Protein AF-T1A6F8-F1 (afdb_monomer_lite)

Radius of gyration: 15.32 Å; chains: 1; bounding box: 41×38×40 Å

Structure (mmCIF, N/CA/C/O backbone):
data_AF-T1A6F8-F1
#
_entry.id   AF-T1A6F8-F1
#
loop_
_atom_site.group_PDB
_atom_site.id
_atom_site.type_symbol
_atom_site.label_atom_id
_atom_site.label_alt_id
_atom_site.label_comp_id
_atom_site.label_asym_id
_atom_site.label_entity_id
_atom_site.label_seq_id
_atom_site.pdbx_PDB_ins_code
_atom_site.Cartn_x
_atom_site.Cartn_y
_atom_site.Cartn_z
_atom_site.occupancy
_atom_site.B_iso_or_equiv
_atom_site.auth_seq_id
_atom_site.auth_comp_id
_atom_site.auth_asym_id
_atom_site.auth_atom_id
_atom_site.pdbx_PDB_model_num
ATOM 1 N N . PRO A 1 1 ? -18.509 -1.056 -5.797 1.00 59.47 1 PRO A N 1
ATOM 2 C CA . PRO A 1 1 ? -18.557 -2.469 -5.362 1.00 59.47 1 PRO A CA 1
ATOM 3 C C . PRO A 1 1 ? -18.693 -3.413 -6.557 1.00 59.47 1 PRO A C 1
ATOM 5 O O . PRO A 1 1 ? -19.618 -3.263 -7.359 1.00 59.47 1 PRO A O 1
ATOM 8 N N . ALA A 1 2 ? -17.748 -4.341 -6.670 1.00 73.19 2 ALA A N 1
ATOM 9 C CA . ALA A 1 2 ? -17.783 -5.427 -7.635 1.00 73.19 2 ALA A CA 1
ATOM 10 C C . ALA A 1 2 ? -18.839 -6.477 -7.233 1.00 73.19 2 ALA A C 1
ATOM 12 O O . ALA A 1 2 ? -19.244 -6.576 -6.071 1.00 73.19 2 ALA A O 1
ATOM 13 N N . VAL A 1 3 ? -19.365 -7.203 -8.221 1.00 77.00 3 VAL A N 1
ATOM 14 C CA . VAL A 1 3 ? -20.388 -8.237 -8.003 1.00 77.00 3 VAL A CA 1
ATOM 15 C C . VAL A 1 3 ? -19.717 -9.475 -7.419 1.00 77.00 3 VAL A C 1
ATOM 17 O O . VAL A 1 3 ? -18.695 -9.907 -7.935 1.00 77.00 3 VAL A O 1
ATOM 20 N N . ASP A 1 4 ? -20.318 -10.047 -6.373 1.00 82.12 4 ASP A N 1
ATOM 21 C CA . ASP A 1 4 ? -19.837 -11.254 -5.685 1.00 82.12 4 ASP A CA 1
ATOM 22 C C . ASP A 1 4 ? -18.448 -11.122 -5.022 1.00 82.12 4 ASP A C 1
ATOM 24 O O . ASP A 1 4 ? -17.825 -12.127 -4.682 1.00 82.12 4 ASP A O 1
ATOM 28 N N . THR A 1 5 ? -17.998 -9.890 -4.759 1.00 88.69 5 THR A N 1
ATOM 29 C CA . THR A 1 5 ? -16.755 -9.609 -4.028 1.00 88.69 5 THR A CA 1
ATOM 30 C C . THR A 1 5 ? -17.023 -9.423 -2.526 1.00 88.69 5 THR A C 1
ATOM 32 O O . THR A 1 5 ? -17.866 -8.598 -2.152 1.00 88.69 5 THR A O 1
ATOM 35 N N . PRO A 1 6 ? -16.337 -10.167 -1.637 1.00 94.06 6 PRO A N 1
ATOM 36 C CA . PRO A 1 6 ? -16.405 -9.945 -0.196 1.00 94.06 6 PRO A CA 1
ATOM 37 C C . PRO A 1 6 ? -15.627 -8.691 0.220 1.00 94.06 6 PRO A C 1
ATOM 39 O O . PRO A 1 6 ? -14.508 -8.458 -0.231 1.00 94.06 6 PRO A O 1
ATOM 42 N N . TYR A 1 7 ? -16.205 -7.925 1.148 1.00 96.38 7 TYR A N 1
ATOM 43 C CA . TYR A 1 7 ? -15.573 -6.748 1.740 1.00 96.38 7 TYR A CA 1
ATOM 44 C C . TYR A 1 7 ? -15.559 -6.842 3.263 1.00 96.38 7 TYR A C 1
ATOM 46 O O . TYR A 1 7 ? -16.506 -7.348 3.871 1.00 96.38 7 TYR A O 1
ATOM 54 N N . ILE A 1 8 ? -14.505 -6.312 3.876 1.00 96.62 8 ILE A N 1
ATOM 55 C CA . ILE A 1 8 ? -14.332 -6.255 5.329 1.00 96.62 8 ILE A CA 1
ATOM 56 C C . ILE A 1 8 ? -14.019 -4.833 5.801 1.00 96.62 8 ILE A C 1
ATOM 58 O O . ILE A 1 8 ? -13.823 -3.906 5.012 1.00 96.62 8 ILE A O 1
ATOM 62 N N . THR A 1 9 ? -13.978 -4.683 7.121 1.00 98.00 9 THR A N 1
ATOM 63 C CA . THR A 1 9 ? -13.459 -3.500 7.801 1.00 98.00 9 THR A CA 1
ATOM 64 C C . THR A 1 9 ? -12.091 -3.829 8.383 1.00 98.00 9 THR A C 1
ATOM 66 O O . THR A 1 9 ? -11.940 -4.850 9.055 1.00 98.00 9 THR A O 1
ATOM 69 N N . VAL A 1 10 ? -11.116 -2.955 8.147 1.00 98.25 10 VAL A N 1
ATOM 70 C CA . VAL A 1 10 ? -9.748 -3.073 8.664 1.00 98.25 10 VAL A CA 1
ATOM 71 C C . VAL A 1 10 ? -9.402 -1.808 9.434 1.00 98.25 10 VAL A C 1
ATOM 73 O O . VAL A 1 10 ? -9.680 -0.700 8.977 1.00 98.25 10 VAL A O 1
ATOM 76 N N . THR A 1 11 ? -8.782 -1.959 10.599 1.00 98.50 11 THR A N 1
ATOM 77 C CA . THR A 1 11 ? -8.172 -0.835 11.312 1.00 98.50 11 THR A CA 1
ATOM 78 C C . THR A 1 11 ? -6.672 -0.851 11.056 1.00 98.50 11 THR A C 1
ATOM 80 O O . THR A 1 11 ? -6.006 -1.851 11.304 1.00 98.50 11 THR A O 1
ATOM 83 N N . VAL A 1 12 ? -6.147 0.267 10.567 1.00 98.56 12 VAL A N 1
ATOM 84 C CA . VAL A 1 12 ? -4.721 0.490 10.324 1.00 98.56 12 VAL A CA 1
ATOM 85 C C . VAL A 1 12 ? -4.206 1.436 11.398 1.00 98.56 12 VAL A C 1
ATOM 87 O O . VAL A 1 12 ? -4.865 2.430 11.707 1.00 98.56 12 VAL A O 1
ATOM 90 N N . CYS A 1 13 ? -3.042 1.148 11.968 1.00 98.62 13 CYS A N 1
ATOM 91 C CA . CYS A 1 13 ? -2.403 1.996 12.968 1.00 98.62 13 CYS A CA 1
ATOM 92 C C . CYS A 1 13 ? -0.934 2.255 12.630 1.00 98.62 13 CYS A C 1
ATOM 94 O O . CYS A 1 13 ? -0.252 1.415 12.040 1.00 98.62 13 CYS A O 1
ATOM 96 N N . VAL A 1 14 ? -0.421 3.400 13.090 1.00 98.56 14 VAL A N 1
ATOM 97 C CA . VAL A 1 14 ? 1.031 3.618 13.175 1.00 98.56 14 VAL A CA 1
ATOM 98 C C . VAL A 1 14 ? 1.635 2.513 14.057 1.00 98.56 14 VAL A C 1
ATOM 100 O O . VAL A 1 14 ? 1.078 2.263 15.131 1.00 98.56 14 VAL A O 1
ATOM 103 N N . PRO A 1 15 ? 2.765 1.886 13.673 1.00 97.88 15 PRO A N 1
ATOM 104 C CA . PRO A 1 15 ? 3.326 0.743 14.394 1.00 97.88 15 PRO A CA 1
ATOM 105 C C . PRO A 1 15 ? 3.488 0.978 15.900 1.00 97.88 15 PRO A C 1
ATOM 107 O O . PRO A 1 15 ? 4.094 1.963 16.335 1.00 97.88 15 PRO A O 1
ATOM 110 N N . GLY A 1 16 ? 2.936 0.072 16.709 1.00 97.06 16 GLY A N 1
ATOM 111 C CA . GLY A 1 16 ? 2.946 0.131 18.170 1.00 97.06 16 GLY A CA 1
ATOM 112 C C . GLY A 1 16 ? 2.013 1.180 18.789 1.00 97.06 16 GLY A C 1
ATOM 113 O O . GLY A 1 16 ? 2.021 1.354 20.011 1.00 97.06 16 GLY A O 1
ATOM 114 N N . SER A 1 17 ? 1.221 1.903 17.990 1.00 96.75 17 SER A N 1
ATOM 115 C CA . SER A 1 17 ? 0.261 2.894 18.479 1.00 96.75 17 SER A CA 1
ATOM 116 C C . SER A 1 17 ? -1.133 2.301 18.637 1.00 96.75 17 SER A C 1
ATOM 118 O O . SER A 1 17 ? -1.649 1.640 17.749 1.00 96.75 17 SER A O 1
ATOM 120 N N . THR A 1 18 ? -1.798 2.638 19.741 1.00 93.75 18 THR A N 1
ATOM 121 C CA . THR A 1 18 ? -3.223 2.331 19.956 1.00 93.75 18 THR A CA 1
ATOM 122 C C . THR A 1 18 ? -4.123 3.558 19.799 1.00 93.75 18 THR A C 1
ATOM 124 O O . THR A 1 18 ? -5.309 3.497 20.112 1.00 93.75 18 THR A O 1
ATOM 127 N N . THR A 1 19 ? -3.560 4.710 19.422 1.00 96.06 19 THR A N 1
ATOM 128 C CA . THR A 1 19 ? -4.280 5.996 19.356 1.00 96.06 19 THR A CA 1
ATOM 129 C C . THR A 1 19 ? -4.169 6.677 18.000 1.00 96.06 19 THR A C 1
ATOM 131 O O . THR A 1 19 ? -5.013 7.505 17.680 1.00 96.06 19 THR A O 1
ATOM 134 N N . GLN A 1 20 ? -3.133 6.364 17.220 1.00 97.81 20 GLN A N 1
ATOM 135 C CA . GLN A 1 20 ? -2.982 6.823 15.840 1.00 97.81 20 GLN A CA 1
ATOM 136 C C . GLN A 1 20 ? -3.439 5.701 14.915 1.00 97.81 20 GLN A C 1
ATOM 138 O O . GLN A 1 20 ? -2.615 4.972 14.365 1.00 97.81 20 GLN A O 1
ATOM 143 N N . CYS A 1 21 ? -4.757 5.539 14.837 1.00 98.31 21 CYS A N 1
ATOM 144 C CA . CYS A 1 21 ? -5.413 4.491 14.073 1.00 98.31 21 CYS A CA 1
ATOM 145 C C . CYS A 1 21 ? -6.574 5.071 13.270 1.00 98.31 21 CYS A C 1
ATOM 147 O O . CYS A 1 21 ? -7.311 5.918 13.777 1.00 98.31 21 CYS A O 1
ATOM 149 N N . GLN A 1 22 ? -6.766 4.560 12.060 1.00 98.62 22 GLN A N 1
ATOM 150 C CA . GLN A 1 22 ? -7.928 4.832 11.224 1.00 98.62 22 GLN A CA 1
ATOM 151 C C . GLN A 1 22 ? -8.572 3.510 10.809 1.00 98.62 22 GLN A C 1
ATOM 153 O O . GLN A 1 22 ? -7.892 2.508 10.591 1.00 98.62 22 GLN A O 1
ATOM 158 N N . THR A 1 23 ? -9.897 3.506 10.728 1.00 98.50 23 THR A N 1
ATOM 159 C CA . THR A 1 23 ? -10.680 2.319 10.379 1.00 98.50 23 THR A CA 1
ATOM 160 C C . THR A 1 23 ? -11.309 2.529 9.019 1.00 98.50 23 THR A C 1
ATOM 162 O O . THR A 1 23 ? -12.025 3.505 8.828 1.00 98.50 23 THR A O 1
ATOM 165 N N . PHE A 1 24 ? -11.079 1.601 8.101 1.00 98.62 24 PHE A N 1
ATOM 166 C CA . PHE A 1 24 ? -11.560 1.660 6.728 1.00 98.62 24 PHE A CA 1
ATOM 167 C C . PHE A 1 24 ? -12.526 0.509 6.492 1.00 98.62 24 PHE A C 1
ATOM 169 O O . PHE A 1 24 ? -12.211 -0.648 6.777 1.00 98.62 24 PHE A O 1
ATOM 176 N N . ASP A 1 25 ? -13.724 0.823 6.011 1.00 97.94 25 ASP A N 1
ATOM 177 C CA . ASP A 1 25 ? -14.633 -0.168 5.449 1.00 97.94 25 ASP A CA 1
ATOM 178 C C . ASP A 1 25 ? -14.338 -0.375 3.959 1.00 97.94 25 ASP A C 1
ATOM 180 O O . ASP A 1 25 ? -13.422 0.232 3.403 1.00 97.94 25 ASP A O 1
ATOM 184 N N . ASN A 1 26 ? -15.108 -1.254 3.311 1.00 97.44 26 ASN A N 1
ATOM 185 C CA . ASN A 1 26 ? -14.999 -1.502 1.874 1.00 97.44 26 ASN A CA 1
ATOM 186 C C . ASN A 1 26 ? -13.566 -1.884 1.444 1.00 97.44 26 ASN A C 1
ATOM 188 O O . ASN A 1 26 ? -13.085 -1.434 0.404 1.00 97.44 26 ASN A O 1
ATOM 192 N N . ILE A 1 27 ? -12.893 -2.702 2.263 1.00 98.12 27 ILE A N 1
ATOM 193 C CA . ILE A 1 27 ? -11.627 -3.360 1.927 1.00 98.12 27 ILE A CA 1
ATOM 194 C C . ILE A 1 27 ? -11.954 -4.689 1.258 1.00 98.12 27 ILE A C 1
ATOM 196 O O . ILE A 1 27 ? -12.618 -5.528 1.867 1.00 98.12 27 ILE A O 1
ATOM 200 N N . GLU A 1 28 ? -11.525 -4.869 0.016 1.00 96.81 28 GLU A N 1
ATOM 201 C CA . GLU A 1 28 ? -11.737 -6.099 -0.746 1.00 96.81 28 GLU A CA 1
ATOM 202 C C . GLU A 1 28 ? -10.942 -7.259 -0.143 1.00 96.81 28 GLU A C 1
ATOM 204 O O . GLU A 1 28 ? -9.776 -7.098 0.208 1.00 96.81 28 GLU A O 1
ATOM 209 N N . VAL A 1 29 ? -11.558 -8.434 -0.010 1.00 95.38 29 VAL A N 1
ATOM 210 C CA . VAL A 1 29 ? -10.839 -9.661 0.355 1.00 95.38 29 VAL A CA 1
ATOM 211 C C . VAL A 1 29 ? -10.561 -10.456 -0.908 1.00 95.38 29 VAL A C 1
ATOM 213 O O . VAL A 1 29 ? -11.493 -10.908 -1.572 1.00 95.38 29 VAL A O 1
ATOM 216 N N . ASP A 1 30 ? -9.283 -10.679 -1.194 1.00 93.12 30 ASP A N 1
ATOM 217 C CA . ASP A 1 30 ? -8.852 -11.354 -2.411 1.00 93.12 30 ASP A CA 1
ATOM 218 C C . ASP A 1 30 ? -7.957 -12.556 -2.099 1.00 93.12 30 ASP A C 1
ATOM 220 O O . ASP A 1 30 ? -6.931 -12.463 -1.432 1.00 93.12 30 ASP A O 1
ATOM 224 N N . THR A 1 31 ? -8.358 -13.719 -2.603 1.00 91.19 31 THR A N 1
ATOM 225 C CA . THR A 1 31 ? -7.618 -14.981 -2.433 1.00 91.19 31 THR A CA 1
ATOM 226 C C . THR A 1 31 ? -6.555 -15.201 -3.512 1.00 91.19 31 THR A C 1
ATOM 228 O O . THR A 1 31 ? -5.752 -16.128 -3.394 1.00 91.19 31 THR A O 1
ATOM 231 N N . GLY A 1 32 ? -6.557 -14.375 -4.565 1.00 88.81 32 GLY A N 1
ATOM 232 C CA . GLY A 1 32 ? -5.609 -14.404 -5.676 1.00 88.81 32 GLY A CA 1
ATOM 233 C C . GLY A 1 32 ? -4.389 -13.497 -5.495 1.00 88.81 32 GLY A C 1
ATOM 234 O O . GLY A 1 32 ? -3.404 -13.690 -6.208 1.00 88.81 32 GLY A O 1
ATOM 235 N N . SER A 1 33 ? -4.426 -12.563 -4.542 1.00 91.00 33 SER A N 1
ATOM 236 C CA . SER A 1 33 ? -3.320 -11.660 -4.200 1.00 91.00 33 SER A CA 1
ATOM 237 C C . SER A 1 33 ? -2.802 -11.881 -2.775 1.00 91.00 33 SER A C 1
ATOM 239 O O . SER A 1 33 ? -3.321 -12.693 -2.004 1.00 91.00 33 SER A O 1
ATOM 241 N N . TYR A 1 34 ? -1.728 -11.174 -2.427 1.00 91.62 34 TYR A N 1
ATOM 242 C CA . TYR A 1 34 ? -0.962 -11.399 -1.203 1.00 91.62 34 TYR A CA 1
ATOM 243 C C . TYR A 1 34 ? -0.638 -10.072 -0.536 1.00 91.62 34 TYR A C 1
ATOM 245 O O . TYR A 1 34 ? -0.017 -9.212 -1.155 1.00 91.62 34 TYR A O 1
ATOM 253 N N . GLY A 1 35 ? -1.015 -9.917 0.726 1.00 95.12 35 GLY A N 1
ATOM 254 C CA . GLY A 1 35 ? -0.674 -8.738 1.506 1.00 95.12 35 GLY A CA 1
ATOM 255 C C . GLY A 1 35 ? -1.714 -7.634 1.494 1.00 95.12 35 GLY A C 1
ATOM 256 O O . GLY A 1 35 ? -2.668 -7.647 0.715 1.00 95.12 35 GLY A O 1
ATOM 257 N N . PHE A 1 36 ? -1.556 -6.708 2.435 1.00 97.62 36 PHE A N 1
ATOM 258 C CA . PHE A 1 36 ? -2.490 -5.607 2.626 1.00 97.62 36 PHE A CA 1
ATOM 259 C C . PHE A 1 36 ? -2.030 -4.354 1.884 1.00 97.62 36 PHE A C 1
ATOM 261 O O . PHE A 1 36 ? -0.879 -3.928 2.005 1.00 97.62 36 PHE A O 1
ATOM 268 N N . ARG A 1 37 ? -2.953 -3.761 1.127 1.00 98.31 37 ARG A N 1
ATOM 269 C CA . ARG A 1 37 ? -2.731 -2.537 0.357 1.00 98.31 37 ARG A CA 1
ATOM 270 C C . ARG A 1 37 ? -3.888 -1.581 0.602 1.00 98.31 37 ARG A C 1
ATOM 272 O O . ARG A 1 37 ? -5.046 -1.997 0.570 1.00 98.31 37 ARG A O 1
ATOM 279 N N . ILE A 1 38 ? -3.586 -0.313 0.839 1.00 98.50 38 ILE A N 1
ATOM 280 C CA . ILE A 1 38 ? -4.574 0.736 1.103 1.00 98.50 38 ILE A CA 1
ATOM 281 C C . ILE A 1 38 ? -4.394 1.884 0.116 1.00 98.50 38 ILE A C 1
ATOM 283 O O . ILE A 1 38 ? -3.270 2.221 -0.245 1.00 98.50 38 ILE A O 1
ATOM 287 N N . LEU A 1 39 ? -5.499 2.471 -0.335 1.00 98.25 39 LEU A N 1
ATOM 288 C CA . LEU A 1 39 ? -5.478 3.612 -1.246 1.00 98.25 39 LEU A CA 1
ATOM 289 C C . LEU A 1 39 ? -5.164 4.894 -0.465 1.00 98.25 39 LEU A C 1
ATOM 291 O O . LEU A 1 39 ? -5.776 5.165 0.567 1.00 98.25 39 LEU A O 1
ATOM 295 N N . ALA A 1 40 ? -4.245 5.716 -0.969 1.00 97.00 40 ALA A N 1
ATOM 296 C CA . ALA A 1 40 ? -3.880 6.992 -0.356 1.00 97.00 40 ALA A CA 1
ATOM 297 C C . ALA A 1 40 ? -5.052 7.991 -0.327 1.00 97.00 40 ALA A C 1
ATOM 299 O O . ALA A 1 40 ? -5.103 8.855 0.545 1.00 97.00 40 ALA A O 1
ATOM 300 N N . ASP A 1 41 ? -6.008 7.868 -1.256 1.00 97.00 41 ASP A N 1
ATOM 301 C CA . ASP A 1 41 ? -7.247 8.652 -1.292 1.00 97.00 41 ASP A CA 1
ATOM 302 C C . ASP A 1 41 ? -8.430 7.969 -0.573 1.00 97.00 41 ASP A C 1
ATOM 304 O O . ASP A 1 41 ? -9.567 8.445 -0.660 1.00 97.00 41 ASP A O 1
ATOM 308 N N . ALA A 1 42 ? -8.180 6.887 0.179 1.00 98.25 42 ALA A N 1
ATOM 309 C CA . ALA A 1 42 ? -9.189 6.244 1.013 1.00 98.25 42 ALA A CA 1
ATOM 310 C C . ALA A 1 42 ? -9.716 7.185 2.102 1.00 98.25 42 ALA A C 1
ATOM 312 O O . ALA A 1 42 ? -9.023 8.066 2.616 1.00 98.25 42 ALA A O 1
ATOM 313 N N . THR A 1 43 ? -10.974 6.970 2.480 1.00 98.25 43 THR A N 1
ATOM 314 C CA . THR A 1 43 ? -11.643 7.700 3.560 1.00 98.25 43 THR A CA 1
ATOM 315 C C . THR A 1 43 ? -12.045 6.719 4.655 1.00 98.25 43 THR A C 1
ATOM 317 O O . THR A 1 43 ? -12.600 5.660 4.368 1.00 98.25 43 THR A O 1
ATOM 320 N N . ASP A 1 44 ? -11.756 7.060 5.908 1.00 98.44 44 ASP A N 1
ATOM 321 C CA . ASP A 1 44 ? -12.094 6.240 7.067 1.00 98.44 44 ASP A CA 1
ATOM 322 C C . ASP A 1 44 ? -13.615 6.216 7.334 1.00 98.44 44 ASP A C 1
ATOM 324 O O . ASP A 1 44 ? -14.391 7.014 6.802 1.00 98.44 44 ASP A O 1
ATOM 328 N N . THR A 1 45 ? -14.071 5.321 8.213 1.00 98.12 45 THR A N 1
ATOM 329 C CA . THR A 1 45 ? -15.495 5.178 8.568 1.00 98.12 45 THR A CA 1
ATOM 330 C C . THR A 1 45 ? -16.095 6.418 9.246 1.00 98.12 45 THR A C 1
ATOM 332 O O . THR A 1 45 ? -17.307 6.483 9.451 1.00 98.12 45 THR A O 1
ATOM 335 N N . SER A 1 46 ? -15.265 7.390 9.635 1.00 97.81 46 SER A N 1
ATOM 336 C CA . SER A 1 46 ? -15.684 8.681 10.191 1.00 97.81 46 SER A CA 1
ATOM 337 C C . SER A 1 46 ? -15.723 9.796 9.137 1.00 97.81 46 SER A C 1
ATOM 339 O O . SER A 1 46 ? -16.139 10.910 9.459 1.00 97.81 46 SER A O 1
ATOM 341 N N . GLY A 1 47 ? -15.338 9.515 7.889 1.00 97.25 47 GLY A N 1
ATOM 342 C CA . GLY A 1 47 ? -15.314 10.480 6.795 1.00 97.25 47 GLY A CA 1
ATOM 343 C C . GLY A 1 47 ? -14.012 11.278 6.674 1.00 97.25 47 GLY A C 1
ATOM 344 O O . GLY A 1 47 ? -14.006 12.279 5.956 1.00 97.25 47 GLY A O 1
ATOM 345 N N . ASN A 1 48 ? -12.934 10.890 7.364 1.00 98.12 48 ASN A N 1
ATOM 346 C CA . ASN A 1 48 ? -11.637 11.565 7.256 1.00 98.12 48 ASN A CA 1
ATOM 347 C C . ASN A 1 48 ? -10.759 10.898 6.188 1.00 98.12 48 ASN A C 1
ATOM 349 O O . ASN A 1 48 ? -10.797 9.674 6.066 1.00 98.12 48 ASN A O 1
ATOM 353 N N . PRO A 1 49 ? -9.944 11.659 5.439 1.00 97.69 49 PRO A N 1
ATOM 354 C CA . PRO A 1 49 ? -8.975 11.073 4.517 1.00 97.69 49 PRO A CA 1
ATOM 355 C C . PRO A 1 49 ? -7.931 10.235 5.268 1.00 97.69 49 PRO A C 1
ATOM 357 O O . PRO A 1 49 ? -7.660 10.488 6.443 1.00 97.69 49 PRO A O 1
ATOM 360 N N . PHE A 1 50 ? -7.330 9.265 4.583 1.00 98.06 50 PHE A N 1
ATOM 361 C CA . PHE A 1 50 ? -6.158 8.549 5.078 1.00 98.06 50 PHE A CA 1
ATOM 362 C C . PHE A 1 50 ? -4.994 9.528 5.303 1.00 98.06 50 PHE A C 1
ATOM 364 O O . PHE A 1 50 ? -4.529 10.184 4.371 1.00 98.06 50 PHE A O 1
ATOM 371 N N . ASP A 1 51 ? -4.544 9.654 6.551 1.00 97.00 51 ASP A N 1
ATOM 372 C CA . ASP A 1 51 ? -3.500 10.607 6.951 1.00 97.00 51 ASP A CA 1
ATOM 373 C C . ASP A 1 51 ? -2.522 10.051 8.002 1.00 97.00 51 ASP A C 1
ATOM 375 O O . ASP A 1 51 ? -1.735 10.797 8.598 1.00 97.00 51 ASP A O 1
ATOM 379 N N . LEU A 1 52 ? -2.528 8.729 8.210 1.00 98.00 52 LEU A N 1
ATOM 380 C CA . LEU A 1 52 ? -1.606 8.071 9.131 1.00 98.00 52 LEU A CA 1
ATOM 381 C C . LEU A 1 52 ? -0.146 8.271 8.684 1.00 98.00 52 LEU A C 1
ATOM 383 O O . LEU A 1 52 ? 0.206 7.916 7.558 1.00 98.00 52 LEU A O 1
ATOM 387 N N . PRO A 1 53 ? 0.749 8.751 9.571 1.00 97.12 53 PRO A N 1
ATOM 388 C CA . PRO A 1 53 ? 2.168 8.905 9.265 1.00 97.12 53 PRO A CA 1
ATOM 389 C C . PRO A 1 53 ? 2.889 7.552 9.371 1.00 97.12 53 PRO A C 1
ATOM 391 O O . PRO A 1 53 ? 3.690 7.327 10.284 1.00 97.12 53 PRO A O 1
ATOM 394 N N . LEU A 1 54 ? 2.564 6.626 8.468 1.00 98.19 54 LEU A N 1
ATOM 395 C CA . LEU A 1 54 ? 3.186 5.307 8.424 1.00 98.19 54 LEU A CA 1
ATOM 396 C C . LEU A 1 54 ? 4.682 5.434 8.071 1.00 98.19 54 LEU A C 1
ATOM 398 O O . LEU A 1 54 ? 5.031 6.160 7.137 1.00 98.19 54 LEU A O 1
ATOM 402 N N . PRO A 1 55 ? 5.591 4.760 8.800 1.00 97.62 55 PRO A N 1
ATOM 403 C CA . PRO A 1 55 ? 7.003 4.728 8.439 1.00 97.62 55 PRO A CA 1
ATOM 404 C C . PRO A 1 55 ? 7.203 4.075 7.068 1.00 97.62 55 PRO A C 1
ATOM 406 O O . PRO A 1 55 ? 6.837 2.918 6.887 1.00 97.62 55 PRO A O 1
ATOM 409 N N . ALA A 1 56 ? 7.808 4.796 6.125 1.00 96.12 56 ALA A N 1
ATOM 410 C CA . ALA A 1 56 ? 8.179 4.236 4.829 1.00 96.12 56 ALA A CA 1
ATOM 411 C C . ALA A 1 56 ? 9.322 3.218 4.967 1.00 96.12 56 ALA A C 1
ATOM 413 O O . ALA A 1 56 ? 10.289 3.454 5.705 1.00 96.12 56 ALA A O 1
ATOM 414 N N . GLU A 1 57 ? 9.252 2.140 4.192 1.00 97.56 57 GLU A N 1
ATOM 415 C CA . GLU A 1 57 ? 10.395 1.267 3.950 1.00 97.56 57 GLU A CA 1
ATOM 416 C C . GLU A 1 57 ? 11.393 2.010 3.064 1.00 97.56 57 GLU A C 1
ATOM 418 O O . GLU A 1 57 ? 11.048 2.491 1.985 1.00 97.56 57 GLU A O 1
ATOM 423 N N . ASN A 1 58 ? 12.639 2.129 3.519 1.00 97.00 58 ASN A N 1
ATOM 424 C CA . ASN A 1 58 ? 13.677 2.880 2.819 1.00 97.00 58 ASN A CA 1
ATOM 425 C C . ASN A 1 58 ? 14.901 2.011 2.537 1.00 97.00 58 ASN A C 1
ATOM 427 O O . ASN A 1 58 ? 15.250 1.118 3.313 1.00 97.00 58 ASN A O 1
ATOM 431 N N . ASP A 1 59 ? 15.605 2.322 1.452 1.00 95.81 59 ASP A N 1
ATOM 432 C CA . ASP A 1 59 ? 16.921 1.758 1.189 1.00 95.81 59 ASP A CA 1
ATOM 433 C C . ASP A 1 59 ? 17.966 2.271 2.202 1.00 95.81 59 ASP A C 1
ATOM 435 O O . ASP A 1 59 ? 17.721 3.144 3.041 1.00 95.81 59 ASP A O 1
ATOM 439 N N . THR A 1 60 ? 19.194 1.763 2.103 1.00 94.31 60 THR A N 1
ATOM 440 C CA . THR A 1 60 ? 20.293 2.176 2.991 1.00 94.31 60 THR A CA 1
ATOM 441 C C . THR A 1 60 ? 20.676 3.656 2.871 1.00 94.31 60 THR A C 1
ATOM 443 O O . THR A 1 60 ? 21.404 4.162 3.724 1.00 94.31 60 THR A O 1
ATOM 446 N N . ASN A 1 61 ? 20.230 4.342 1.816 1.00 94.12 61 ASN A N 1
ATOM 447 C CA . ASN A 1 61 ? 20.478 5.760 1.570 1.00 94.12 61 ASN A CA 1
ATOM 448 C C . ASN A 1 61 ? 19.288 6.646 1.981 1.00 94.12 61 ASN A C 1
ATOM 450 O O . ASN A 1 61 ? 19.385 7.869 1.862 1.00 94.12 61 ASN A O 1
ATOM 454 N N . GLY A 1 62 ? 18.197 6.056 2.481 1.00 94.56 62 GLY A N 1
ATOM 455 C CA . GLY A 1 62 ? 16.992 6.767 2.899 1.00 94.56 62 GLY A CA 1
ATOM 456 C C . GLY A 1 62 ? 16.023 7.099 1.760 1.00 94.56 62 GLY A C 1
ATOM 457 O O . GLY A 1 62 ? 15.181 7.974 1.943 1.00 94.56 62 GLY A O 1
ATOM 458 N N . ALA A 1 63 ? 16.154 6.468 0.590 1.00 95.19 63 ALA A N 1
ATOM 459 C CA . ALA A 1 63 ? 15.179 6.583 -0.489 1.00 95.19 63 ALA A CA 1
ATOM 460 C C . ALA A 1 63 ? 14.031 5.579 -0.276 1.00 95.19 63 ALA A C 1
ATOM 462 O O . ALA A 1 63 ? 14.318 4.408 -0.010 1.00 95.19 63 ALA A O 1
ATOM 463 N N . PRO A 1 64 ? 12.759 5.995 -0.422 1.00 96.12 64 PRO A N 1
ATOM 464 C CA . PRO A 1 64 ? 11.618 5.120 -0.183 1.00 96.12 64 PRO A CA 1
ATOM 465 C C . PRO A 1 64 ? 11.525 4.018 -1.231 1.00 96.12 64 PRO A C 1
ATOM 467 O O . PRO A 1 64 ? 11.871 4.217 -2.401 1.00 96.12 64 PRO A O 1
ATOM 470 N N . PHE A 1 65 ? 11.023 2.864 -0.811 1.00 97.81 65 PHE A N 1
ATOM 471 C CA . PHE A 1 65 ? 10.577 1.822 -1.716 1.00 97.81 65 PHE A CA 1
ATOM 472 C C . PHE A 1 65 ? 9.167 2.115 -2.222 1.00 97.81 65 PHE A C 1
ATOM 474 O O . PHE A 1 65 ? 8.311 2.612 -1.488 1.00 97.81 65 PHE A O 1
ATOM 481 N N . ALA A 1 66 ? 8.938 1.763 -3.480 1.00 97.56 66 ALA A N 1
ATOM 482 C CA . ALA A 1 66 ? 7.622 1.663 -4.075 1.00 97.56 66 ALA A CA 1
ATOM 483 C C . ALA A 1 66 ? 7.406 0.253 -4.626 1.00 97.56 66 ALA A C 1
ATOM 485 O O . ALA A 1 66 ? 8.359 -0.424 -5.022 1.00 97.56 66 ALA A O 1
ATOM 486 N N . GLU A 1 67 ? 6.148 -0.156 -4.664 1.00 97.56 67 GLU A N 1
ATOM 487 C CA . GLU A 1 67 ? 5.697 -1.402 -5.268 1.00 97.56 67 GLU A CA 1
ATOM 488 C C . GLU A 1 67 ? 4.823 -1.090 -6.490 1.00 97.56 67 GLU A C 1
ATOM 490 O O . GLU A 1 67 ? 3.993 -0.177 -6.450 1.00 97.56 67 GLU A O 1
ATOM 495 N N . CYS A 1 68 ? 5.010 -1.868 -7.552 1.00 96.81 68 CYS A N 1
ATOM 496 C CA . CYS A 1 68 ? 4.079 -2.068 -8.646 1.00 96.81 68 CYS A CA 1
ATOM 497 C C . CYS A 1 68 ? 3.351 -3.398 -8.436 1.00 96.81 68 CYS A C 1
ATOM 499 O O . CYS A 1 68 ? 3.965 -4.448 -8.615 1.00 96.81 68 CYS A O 1
ATOM 501 N N . ALA A 1 69 ? 2.058 -3.374 -8.118 1.00 94.69 69 ALA A N 1
ATOM 502 C CA . ALA A 1 69 ? 1.261 -4.599 -8.109 1.00 94.69 69 ALA A CA 1
ATOM 503 C C . ALA A 1 69 ? 0.493 -4.709 -9.429 1.00 94.69 69 ALA A C 1
ATOM 505 O O . ALA A 1 69 ? -0.087 -3.733 -9.905 1.00 94.69 69 ALA A O 1
ATOM 506 N N . GLN A 1 70 ? 0.506 -5.893 -10.042 1.00 90.12 70 GLN A N 1
ATOM 507 C CA . GLN A 1 70 ? -0.166 -6.145 -11.318 1.00 90.12 70 GLN A CA 1
ATOM 508 C C . GLN A 1 70 ? -1.373 -7.049 -11.102 1.00 90.12 70 GLN A C 1
ATOM 510 O O . GLN A 1 70 ? -1.244 -8.176 -10.619 1.00 90.12 70 GLN A O 1
ATOM 515 N N . PHE A 1 71 ? -2.534 -6.560 -11.517 1.00 84.06 71 PHE A N 1
ATOM 516 C CA . PHE A 1 71 ? -3.791 -7.291 -11.513 1.00 84.06 71 PHE A CA 1
ATOM 517 C C . PHE A 1 71 ? -4.182 -7.654 -12.952 1.00 84.06 71 PHE A C 1
ATOM 519 O O . PHE A 1 71 ? -3.496 -7.322 -13.921 1.00 84.06 71 PHE A O 1
ATOM 526 N N . VAL A 1 72 ? -5.266 -8.412 -13.118 1.00 83.56 72 VAL A N 1
ATOM 527 C CA . VAL A 1 72 ? -5.722 -8.838 -14.456 1.00 83.56 72 VAL A CA 1
ATOM 528 C C . VAL A 1 72 ? -6.258 -7.653 -15.273 1.00 83.56 72 VAL A C 1
ATOM 530 O O . VAL A 1 72 ? -6.211 -7.669 -16.504 1.00 83.56 72 VAL A O 1
ATOM 533 N N . ASP A 1 73 ? -6.783 -6.645 -14.593 1.00 84.69 73 ASP A N 1
ATOM 534 C CA . ASP A 1 73 ? -7.463 -5.457 -15.103 1.00 84.69 73 ASP A CA 1
ATOM 535 C C . ASP A 1 73 ? -6.603 -4.187 -15.096 1.00 84.69 73 ASP A C 1
ATOM 537 O O . ASP A 1 73 ? -6.841 -3.281 -15.909 1.00 84.69 73 ASP A O 1
ATOM 541 N N . GLY A 1 74 ? -5.545 -4.154 -14.292 1.00 92.88 74 GLY A N 1
ATOM 542 C CA . GLY A 1 74 ? -4.710 -2.973 -14.185 1.00 92.88 74 GLY A CA 1
ATOM 543 C C . GLY A 1 74 ? -3.422 -3.166 -13.405 1.00 92.88 74 GLY A C 1
ATOM 544 O O . GLY A 1 74 ? -2.903 -4.269 -13.230 1.00 92.88 74 GLY A O 1
ATOM 545 N N . PHE A 1 75 ? -2.871 -2.036 -12.989 1.00 95.25 75 PHE A N 1
ATOM 546 C CA . PHE A 1 75 ? -1.741 -1.976 -12.081 1.00 95.25 75 PHE A CA 1
ATOM 547 C C . PHE A 1 75 ? -2.009 -0.955 -10.988 1.00 95.25 75 PHE A C 1
ATOM 549 O O . PHE A 1 75 ? -2.705 0.041 -11.208 1.00 95.25 75 PHE A O 1
ATOM 556 N N . THR A 1 76 ? -1.365 -1.166 -9.850 1.00 95.94 76 THR A N 1
ATOM 557 C CA . THR A 1 76 ? -1.247 -0.170 -8.795 1.00 95.94 76 THR A CA 1
ATOM 558 C C . THR A 1 76 ? 0.213 0.193 -8.576 1.00 95.94 76 THR A C 1
ATOM 560 O O . THR A 1 76 ? 1.124 -0.600 -8.822 1.00 95.94 76 THR A O 1
ATOM 563 N N . TRP A 1 77 ? 0.442 1.409 -8.110 1.00 96.88 77 TRP A N 1
ATOM 564 C CA . TRP A 1 77 ? 1.744 1.947 -7.776 1.00 96.88 77 TRP A CA 1
ATOM 565 C C . TRP A 1 77 ? 1.663 2.729 -6.474 1.00 96.88 77 TRP A C 1
ATOM 567 O O . TRP A 1 77 ? 0.759 3.538 -6.281 1.00 96.88 77 TRP A O 1
ATOM 577 N N . GLY A 1 78 ? 2.626 2.545 -5.581 1.00 96.69 78 GLY A N 1
ATOM 578 C CA . GLY A 1 78 ? 2.573 3.191 -4.275 1.00 96.69 78 GLY A CA 1
ATOM 579 C C . GLY A 1 78 ? 3.797 2.926 -3.425 1.00 96.69 78 GLY A C 1
ATOM 580 O O . GLY A 1 78 ? 4.605 2.069 -3.774 1.00 96.69 78 GLY A O 1
ATOM 581 N N . THR A 1 79 ? 3.949 3.653 -2.319 1.00 97.25 79 THR A N 1
ATOM 582 C CA . THR A 1 79 ? 5.033 3.382 -1.366 1.00 97.25 79 THR A CA 1
ATOM 583 C C . THR A 1 79 ? 4.808 2.059 -0.650 1.00 97.25 79 THR A C 1
ATOM 585 O O . THR A 1 79 ? 3.675 1.601 -0.491 1.00 97.25 79 THR A O 1
ATOM 588 N N . VAL A 1 80 ? 5.898 1.463 -0.173 1.00 98.44 80 VAL A N 1
ATOM 589 C CA . VAL A 1 80 ? 5.835 0.428 0.859 1.00 98.44 80 VAL A CA 1
ATOM 590 C C . VAL A 1 80 ? 6.071 1.096 2.208 1.00 98.44 80 VAL A C 1
ATOM 592 O O . VAL A 1 80 ? 7.038 1.842 2.386 1.00 98.44 80 VAL A O 1
ATOM 595 N N . ALA A 1 81 ? 5.189 0.838 3.162 1.00 98.31 81 ALA A N 1
ATOM 596 C CA . ALA A 1 81 ? 5.261 1.370 4.513 1.00 98.31 81 ALA A CA 1
ATOM 597 C C . ALA A 1 81 ? 5.002 0.264 5.534 1.00 98.31 81 ALA A C 1
ATOM 599 O O . ALA A 1 81 ? 4.509 -0.801 5.190 1.00 98.31 81 ALA A O 1
ATOM 600 N N . THR A 1 82 ? 5.304 0.520 6.800 1.00 98.56 82 THR A N 1
ATOM 601 C CA . THR A 1 82 ? 5.032 -0.423 7.886 1.00 98.56 82 THR A CA 1
ATOM 602 C C . THR A 1 82 ? 3.843 0.044 8.726 1.00 98.56 82 THR A C 1
ATOM 604 O O . THR A 1 82 ? 3.777 1.204 9.140 1.00 98.56 82 THR A O 1
ATOM 607 N N . ALA A 1 83 ? 2.908 -0.862 9.015 1.00 98.50 83 ALA A N 1
ATOM 608 C CA . ALA A 1 83 ? 1.708 -0.591 9.804 1.00 98.50 83 ALA A CA 1
ATOM 609 C C . ALA A 1 83 ? 1.379 -1.734 10.770 1.00 98.50 83 ALA A C 1
ATOM 611 O O . ALA A 1 83 ? 1.766 -2.881 10.559 1.00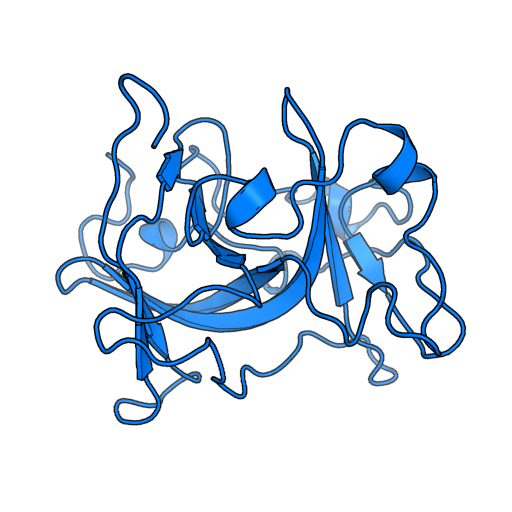 98.50 83 ALA A O 1
ATOM 612 N N . ASP A 1 84 ? 0.601 -1.429 11.806 1.00 98.50 84 ASP A N 1
ATOM 613 C CA . ASP A 1 84 ? -0.160 -2.466 12.503 1.00 98.50 84 ASP A CA 1
ATOM 614 C C . ASP A 1 84 ? -1.527 -2.597 11.819 1.00 98.50 84 ASP A C 1
ATOM 616 O O . ASP A 1 84 ? -2.211 -1.596 11.584 1.00 98.50 84 ASP A O 1
ATOM 620 N N . VAL A 1 85 ? -1.927 -3.828 11.504 1.00 98.06 85 VAL A N 1
ATOM 621 C CA . VAL A 1 85 ? -3.177 -4.149 10.806 1.00 98.06 85 VAL A CA 1
ATOM 622 C C . VAL A 1 85 ? -4.057 -4.974 11.735 1.00 98.06 85 VAL A C 1
ATOM 624 O O . VAL A 1 85 ? -3.681 -6.070 12.152 1.00 98.06 85 VAL A O 1
ATOM 627 N N . ASN A 1 86 ? -5.238 -4.453 12.062 1.00 96.94 86 ASN A N 1
ATOM 628 C CA . ASN A 1 86 ? -6.225 -5.145 12.878 1.00 96.94 86 ASN A CA 1
ATOM 629 C C . ASN A 1 86 ? -7.445 -5.547 12.048 1.00 96.94 86 ASN A C 1
ATOM 631 O O . ASN A 1 86 ? -8.045 -4.725 11.348 1.00 96.94 86 ASN A O 1
ATOM 635 N N . VAL A 1 87 ? -7.827 -6.816 12.176 1.00 94.69 87 VAL A N 1
ATOM 636 C CA . VAL A 1 87 ? -8.993 -7.400 11.518 1.00 94.69 87 VAL A CA 1
ATOM 637 C C . VAL A 1 87 ? -9.778 -8.197 12.549 1.00 94.69 87 VAL A C 1
ATOM 639 O O . VAL A 1 87 ? -9.311 -9.204 13.065 1.00 94.69 87 VAL A O 1
ATOM 642 N N . SER A 1 88 ? -11.004 -7.765 12.848 1.00 88.88 88 SER A N 1
ATOM 643 C CA . SER A 1 88 ? -11.940 -8.510 13.707 1.00 88.88 88 SER A CA 1
ATOM 644 C C . SER A 1 88 ? -11.398 -8.900 15.098 1.00 88.88 88 SER A C 1
ATOM 646 O O . SER A 1 88 ? -11.805 -9.908 15.673 1.00 88.88 88 SER A O 1
ATOM 648 N N . GLY A 1 89 ? -10.496 -8.096 15.669 1.00 88.88 89 GLY A N 1
ATOM 649 C CA . GLY A 1 89 ? -9.878 -8.372 16.970 1.00 88.88 89 GLY A CA 1
ATOM 650 C C . GLY A 1 89 ? -8.535 -9.105 16.902 1.00 88.88 89 GLY A C 1
ATOM 651 O O . GLY A 1 89 ? -7.827 -9.107 17.907 1.00 88.88 89 GLY A O 1
ATOM 652 N N . GLU A 1 90 ? -8.148 -9.628 15.737 1.00 93.25 90 GLU A N 1
ATOM 653 C CA . GLU A 1 90 ? -6.784 -10.084 15.462 1.00 93.25 90 GLU A CA 1
ATOM 654 C C . GLU A 1 90 ? -5.899 -8.901 15.071 1.00 93.25 90 GLU A C 1
ATOM 656 O O . GLU A 1 90 ? -6.356 -7.964 14.412 1.00 93.25 90 GLU A O 1
ATOM 661 N N . THR A 1 91 ? -4.629 -8.940 15.469 1.00 95.19 91 THR A N 1
ATOM 662 C CA . THR A 1 91 ? -3.651 -7.889 15.164 1.00 95.19 91 THR A CA 1
ATOM 663 C C . THR A 1 91 ? -2.392 -8.510 14.592 1.00 95.19 91 THR A C 1
ATOM 665 O O . THR A 1 91 ? -1.785 -9.370 15.230 1.00 95.19 91 THR A O 1
ATOM 668 N N . ALA A 1 92 ? -1.973 -8.001 13.441 1.00 96.12 92 ALA A N 1
ATOM 669 C CA . ALA A 1 92 ? -0.644 -8.191 12.891 1.00 96.12 92 ALA A CA 1
ATOM 670 C C . ALA A 1 92 ? 0.155 -6.902 13.112 1.00 96.12 92 ALA A C 1
ATOM 672 O O . ALA A 1 92 ? -0.299 -5.817 12.743 1.00 96.12 92 ALA A O 1
ATOM 673 N N . SER A 1 93 ? 1.312 -7.001 13.764 1.00 96.75 93 SER A N 1
ATOM 674 C CA . SER A 1 93 ? 2.114 -5.835 14.148 1.00 96.75 93 SER A CA 1
ATOM 675 C C . SER A 1 93 ? 3.339 -5.672 13.260 1.00 96.75 93 SER A C 1
ATOM 677 O O . SER A 1 93 ? 4.068 -6.636 13.044 1.00 96.75 93 SER A O 1
ATOM 679 N N . GLY A 1 94 ? 3.619 -4.441 12.831 1.00 97.06 94 GLY A N 1
ATOM 680 C CA . GLY A 1 94 ? 4.801 -4.116 12.034 1.00 97.06 94 GLY A CA 1
ATOM 681 C C . GLY A 1 94 ? 4.823 -4.792 10.661 1.00 97.06 94 GLY A C 1
ATOM 682 O O . GLY A 1 94 ? 5.881 -5.232 10.219 1.00 97.06 94 G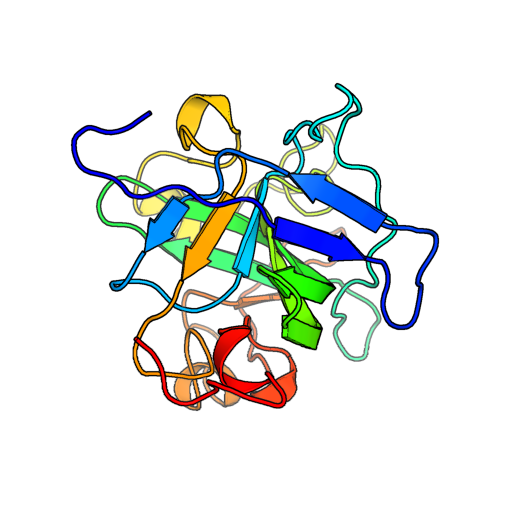LY A O 1
ATOM 683 N N . VAL A 1 95 ? 3.664 -4.884 10.012 1.00 97.44 95 VAL A N 1
ATOM 684 C CA . VAL A 1 95 ? 3.489 -5.510 8.701 1.00 97.44 95 VAL A CA 1
ATOM 685 C C . VAL A 1 95 ? 3.876 -4.520 7.600 1.00 97.44 95 VAL A C 1
ATOM 687 O O . VAL A 1 95 ? 3.380 -3.388 7.627 1.00 97.44 95 VAL A O 1
ATOM 690 N N . PRO A 1 96 ? 4.696 -4.916 6.611 1.00 98.31 96 PRO A N 1
ATOM 691 C CA . PRO A 1 96 ? 4.869 -4.135 5.394 1.00 98.31 96 PRO A CA 1
ATOM 692 C C . PRO A 1 96 ? 3.585 -4.145 4.552 1.00 98.31 96 PRO A C 1
ATOM 694 O O . PRO A 1 96 ? 3.038 -5.203 4.229 1.00 98.31 96 PRO A O 1
ATOM 697 N N . VAL A 1 97 ? 3.111 -2.957 4.196 1.00 98.56 97 VAL A N 1
ATOM 698 C CA . VAL A 1 97 ? 1.869 -2.683 3.466 1.00 98.56 97 VAL A CA 1
ATOM 699 C C . VAL A 1 97 ? 2.152 -1.746 2.295 1.00 98.56 97 VAL A C 1
ATOM 701 O O . VAL A 1 97 ? 3.064 -0.921 2.366 1.00 98.56 97 VAL A O 1
ATOM 704 N N . GLN A 1 98 ? 1.351 -1.830 1.235 1.00 98.50 98 GLN A N 1
ATOM 705 C CA . GLN A 1 98 ? 1.412 -0.855 0.142 1.00 98.50 98 GLN A CA 1
ATOM 706 C C . GLN A 1 98 ? 0.451 0.308 0.411 1.00 98.50 98 GLN A C 1
ATOM 708 O O . GLN A 1 98 ? -0.717 0.086 0.739 1.00 98.50 98 GLN A O 1
ATOM 713 N N . VAL A 1 99 ? 0.912 1.541 0.206 1.00 98.12 99 VAL A N 1
ATOM 714 C CA . VAL A 1 99 ? 0.058 2.734 0.130 1.00 98.12 99 VAL A CA 1
ATOM 715 C C . VAL A 1 99 ? -0.063 3.131 -1.339 1.00 98.12 99 VAL A C 1
ATOM 717 O O . VAL A 1 99 ? 0.794 3.821 -1.892 1.00 98.12 99 VAL A O 1
ATOM 720 N N . ILE A 1 100 ? -1.110 2.633 -1.991 1.00 97.50 100 ILE A N 1
ATOM 721 C CA . ILE A 1 100 ? -1.380 2.816 -3.421 1.00 97.50 100 ILE A CA 1
ATOM 722 C C . ILE A 1 100 ? -1.729 4.277 -3.708 1.00 97.50 100 ILE A C 1
ATOM 724 O O . ILE A 1 100 ? -2.470 4.904 -2.956 1.00 97.50 100 ILE A O 1
ATOM 728 N N . GLY A 1 101 ? -1.220 4.814 -4.814 1.00 94.88 101 GLY A N 1
ATOM 729 C CA . GLY A 1 101 ? -1.458 6.194 -5.225 1.00 94.88 101 GLY A CA 1
ATOM 730 C C . GLY A 1 101 ? -0.759 7.220 -4.339 1.00 94.88 101 GLY A C 1
ATOM 731 O O . GLY A 1 101 ? -1.132 8.391 -4.364 1.00 94.88 101 GLY A O 1
ATOM 732 N N . ASP A 1 102 ? 0.242 6.807 -3.550 1.00 93.69 102 ASP A N 1
ATOM 733 C CA . ASP A 1 102 ? 1.004 7.730 -2.713 1.00 93.69 102 ASP A CA 1
ATOM 734 C C . ASP A 1 102 ? 1.681 8.808 -3.593 1.00 93.69 102 ASP A C 1
ATOM 736 O O . ASP A 1 102 ? 2.545 8.490 -4.431 1.00 93.69 102 ASP A O 1
ATOM 740 N N . PRO A 1 103 ? 1.322 10.096 -3.410 1.00 88.12 103 PRO A N 1
ATOM 741 C CA . PRO A 1 103 ? 1.847 11.191 -4.221 1.00 88.12 103 PRO A CA 1
ATOM 742 C C . PRO A 1 103 ? 3.353 11.424 -4.021 1.00 88.12 103 PRO A C 1
ATOM 744 O O . PRO A 1 103 ? 3.991 12.103 -4.826 1.00 88.12 103 PRO A O 1
ATOM 747 N N . THR A 1 104 ? 3.956 10.879 -2.960 1.00 88.06 104 THR A N 1
ATOM 748 C CA . THR A 1 104 ? 5.390 11.037 -2.677 1.00 88.06 104 THR A CA 1
ATOM 749 C C . THR A 1 104 ? 6.287 10.241 -3.625 1.00 88.06 104 THR A C 1
ATOM 751 O O . THR A 1 104 ? 7.451 10.608 -3.800 1.00 88.06 104 THR A O 1
ATOM 754 N N . VAL A 1 105 ? 5.751 9.194 -4.264 1.00 87.44 105 VAL A N 1
ATOM 755 C CA . VAL A 1 105 ? 6.464 8.345 -5.240 1.00 87.44 105 VAL A CA 1
ATOM 756 C C . VAL A 1 105 ? 5.748 8.227 -6.583 1.00 87.44 105 VAL A C 1
ATOM 758 O O . VAL A 1 105 ? 6.192 7.480 -7.458 1.00 87.44 105 VAL A O 1
ATOM 761 N N . SER A 1 106 ? 4.654 8.963 -6.775 1.00 76.81 106 SER A N 1
ATOM 762 C CA . SER A 1 106 ? 3.960 9.052 -8.053 1.00 76.81 106 SER A CA 1
ATOM 763 C C . SER A 1 106 ? 3.503 10.471 -8.350 1.00 76.81 106 SER A C 1
ATOM 765 O O . SER A 1 106 ? 2.808 11.089 -7.557 1.00 76.81 106 SER A O 1
ATOM 767 N N . GLY A 1 107 ? 3.877 10.974 -9.530 1.00 61.84 107 GLY A N 1
ATOM 768 C CA . GLY A 1 107 ? 3.022 11.838 -10.354 1.00 61.84 107 GLY A CA 1
ATOM 769 C C . GLY A 1 107 ? 2.542 13.183 -9.798 1.00 61.84 107 GLY A C 1
ATOM 770 O O . GLY A 1 107 ? 1.857 13.898 -10.531 1.00 61.84 107 GLY A O 1
ATOM 771 N N . GLU A 1 108 ? 2.918 13.587 -8.583 1.00 54.59 108 GLU A N 1
ATOM 772 C CA . GLU A 1 108 ? 2.864 14.986 -8.180 1.00 54.59 108 GLU A CA 1
ATOM 773 C C . GLU A 1 108 ? 3.622 15.829 -9.205 1.00 54.59 108 GLU A C 1
ATOM 775 O O . GLU A 1 108 ? 4.550 15.356 -9.864 1.00 54.59 108 GLU A O 1
ATOM 780 N N . SER A 1 109 ? 3.255 17.104 -9.331 1.00 54.38 109 SER A N 1
ATOM 781 C CA . SER A 1 109 ? 3.795 18.022 -10.354 1.00 54.38 109 SER A CA 1
ATOM 782 C C . SER A 1 109 ? 5.337 18.150 -10.392 1.00 54.38 109 SER A C 1
ATOM 784 O O . SER A 1 109 ? 5.880 18.787 -11.298 1.00 54.38 109 SER A O 1
ATOM 786 N N . SER A 1 110 ? 6.048 17.544 -9.436 1.00 63.25 110 SER A N 1
ATOM 787 C CA . SER A 1 110 ? 7.502 17.508 -9.286 1.00 63.25 110 SER A CA 1
ATOM 788 C C . SER A 1 110 ? 8.143 16.107 -9.241 1.00 63.25 110 SER A C 1
ATOM 790 O O . SER A 1 110 ? 9.367 16.045 -9.387 1.00 63.25 110 SER A O 1
ATOM 792 N N . PHE A 1 111 ? 7.397 15.006 -9.055 1.00 79.00 111 PHE A N 1
ATOM 793 C CA . PHE A 1 111 ? 7.984 13.658 -8.961 1.00 79.00 111 PHE A CA 1
ATOM 794 C C . PHE A 1 111 ? 7.976 12.947 -10.328 1.00 79.00 111 PHE A C 1
ATOM 796 O O . PHE A 1 111 ? 7.017 13.092 -11.091 1.00 79.00 111 PHE A O 1
ATOM 803 N N . PRO A 1 112 ? 9.031 12.193 -10.695 1.00 82.38 112 PRO A N 1
ATOM 804 C CA . PRO A 1 112 ? 9.079 11.507 -11.986 1.00 82.38 112 PRO A CA 1
ATOM 805 C C . PRO A 1 112 ? 7.933 10.514 -12.215 1.00 82.38 112 PRO A C 1
ATOM 807 O O . PRO A 1 112 ? 7.349 9.969 -11.282 1.00 82.38 112 PRO A O 1
ATOM 810 N N . ALA A 1 113 ? 7.623 10.272 -13.490 1.00 86.75 113 ALA A N 1
ATOM 811 C CA . ALA A 1 113 ? 6.555 9.361 -13.886 1.00 86.75 113 ALA A CA 1
ATOM 812 C C . ALA A 1 113 ? 6.844 7.904 -13.479 1.00 86.75 113 ALA A C 1
ATOM 814 O O . ALA A 1 113 ? 8.001 7.476 -13.440 1.00 86.75 113 ALA A O 1
ATOM 815 N N . ILE A 1 114 ? 5.770 7.141 -13.262 1.00 92.75 114 ILE A N 1
ATOM 816 C CA . ILE A 1 114 ? 5.810 5.701 -12.978 1.00 92.75 114 ILE A CA 1
ATOM 817 C C . ILE A 1 114 ? 6.574 4.973 -14.103 1.00 92.75 114 ILE A C 1
ATOM 819 O O . ILE A 1 114 ? 6.238 5.167 -15.282 1.00 92.75 114 ILE A O 1
ATOM 823 N N . PRO A 1 115 ? 7.575 4.123 -13.787 1.00 93.12 115 PRO A N 1
ATOM 824 C CA . PRO A 1 115 ? 8.332 3.371 -14.784 1.00 93.12 115 PRO A CA 1
ATOM 825 C C . PRO A 1 115 ? 7.432 2.612 -15.765 1.00 93.12 115 PRO A C 1
ATOM 827 O O . PRO A 1 115 ? 6.480 1.950 -15.360 1.00 93.12 115 PRO A O 1
ATOM 830 N N . THR A 1 116 ? 7.766 2.642 -17.060 1.00 92.56 116 THR A N 1
ATOM 831 C CA . THR A 1 116 ? 6.985 1.968 -18.122 1.00 92.56 116 THR A CA 1
ATOM 832 C C . THR A 1 116 ? 6.877 0.457 -17.930 1.00 92.56 116 THR A C 1
ATOM 834 O O . THR A 1 116 ? 5.927 -0.149 -18.410 1.00 92.56 116 THR A O 1
ATOM 837 N N . ALA A 1 117 ? 7.828 -0.153 -17.217 1.00 92.19 117 ALA A N 1
ATOM 838 C CA . ALA A 1 117 ? 7.750 -1.563 -16.842 1.00 92.19 117 ALA A CA 1
ATOM 839 C C . ALA A 1 117 ? 6.509 -1.878 -15.986 1.00 92.19 117 ALA A C 1
ATOM 841 O O . ALA A 1 117 ? 5.972 -2.969 -16.116 1.00 92.19 117 ALA A O 1
ATOM 842 N N . CYS A 1 118 ? 6.042 -0.914 -15.186 1.00 94.44 118 CYS A N 1
ATOM 843 C CA . CYS A 1 118 ? 4.789 -1.003 -14.447 1.00 94.44 118 CYS A CA 1
ATOM 844 C C . CYS A 1 118 ? 3.635 -0.385 -15.244 1.00 94.44 118 CYS A C 1
ATOM 846 O O . CYS A 1 118 ? 2.685 -1.060 -15.615 1.00 94.44 118 CYS A O 1
ATOM 848 N N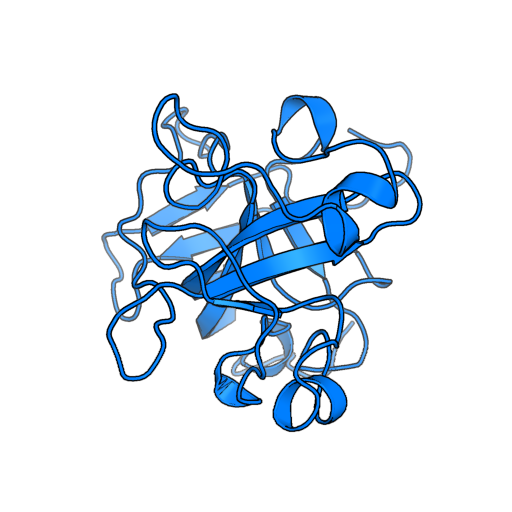 . SER A 1 119 ? 3.750 0.892 -15.622 1.00 93.19 119 SER A N 1
ATOM 849 C CA . SER A 1 119 ? 2.637 1.631 -16.239 1.00 93.19 119 SER A CA 1
ATOM 850 C C . SER A 1 119 ? 2.233 1.142 -17.635 1.00 93.19 119 SER A C 1
ATOM 852 O O . SER A 1 119 ? 1.196 1.541 -18.158 1.00 93.19 119 SER A O 1
ATOM 854 N N . GLY A 1 120 ? 3.046 0.289 -18.263 1.00 91.50 120 GLY A N 1
ATOM 855 C CA . GLY A 1 120 ? 2.759 -0.321 -19.559 1.00 91.50 120 GLY A CA 1
ATOM 856 C C . GLY A 1 120 ? 1.912 -1.595 -19.502 1.00 91.50 120 GLY A C 1
ATOM 857 O O . GLY A 1 120 ? 1.559 -2.099 -20.569 1.00 91.50 120 GLY A O 1
ATOM 858 N N . VAL A 1 121 ? 1.606 -2.132 -18.315 1.00 88.94 121 VAL A N 1
ATOM 859 C CA . VAL A 1 121 ? 0.923 -3.435 -18.176 1.00 88.94 121 VAL A CA 1
ATOM 860 C C . VAL A 1 121 ? -0.602 -3.336 -18.236 1.00 88.94 121 VAL A C 1
ATOM 862 O O . VAL A 1 121 ? -1.256 -4.307 -18.607 1.00 88.94 121 VAL A O 1
ATOM 865 N N . GLY A 1 122 ? -1.177 -2.166 -17.946 1.00 91.06 122 GLY A N 1
ATOM 866 C CA . GLY A 1 122 ? -2.627 -2.002 -17.880 1.00 91.06 122 GLY A CA 1
ATOM 867 C C . GLY A 1 122 ? -3.072 -0.582 -17.549 1.00 91.06 122 GLY A C 1
ATOM 868 O O . GLY A 1 122 ? -2.321 0.381 -17.710 1.00 91.06 122 GLY A O 1
ATOM 869 N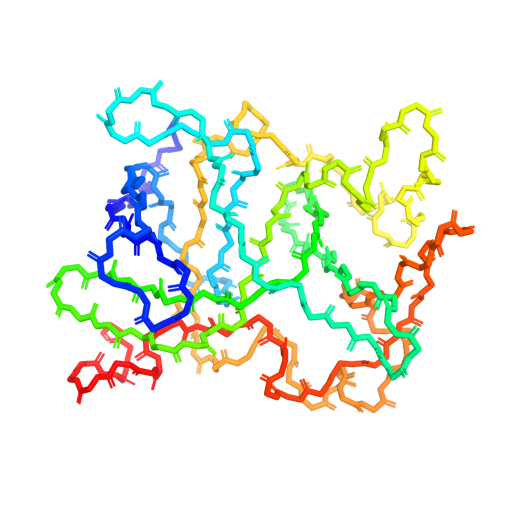 N . THR A 1 123 ? -4.323 -0.456 -17.111 1.00 93.25 123 THR A N 1
ATOM 870 C CA . THR A 1 123 ? -4.873 0.815 -16.619 1.00 93.25 123 THR A CA 1
ATOM 871 C C . THR A 1 123 ? -4.398 1.053 -15.185 1.00 93.25 123 THR A C 1
ATOM 873 O O . THR A 1 123 ? -4.244 0.098 -14.435 1.00 93.25 123 THR A O 1
ATOM 876 N N . SER A 1 124 ? -4.162 2.311 -14.804 1.00 94.50 124 SER A N 1
ATOM 877 C CA . SER A 1 124 ? -3.849 2.659 -13.411 1.00 94.50 124 SER A CA 1
ATOM 878 C C . SER A 1 124 ? -5.092 2.521 -12.532 1.00 94.50 124 SER A C 1
ATOM 880 O O . SER A 1 124 ? -6.157 3.066 -12.845 1.00 94.50 124 SER A O 1
ATOM 882 N N . GLU A 1 125 ? -4.921 1.845 -11.404 1.00 95.62 125 GLU A N 1
ATOM 883 C CA . GLU A 1 125 ? -5.927 1.637 -10.362 1.00 95.62 125 GLU A CA 1
ATOM 884 C C . GLU A 1 125 ? -5.518 2.354 -9.064 1.00 95.62 125 GLU A C 1
ATOM 886 O O . GLU A 1 125 ? -5.844 1.936 -7.961 1.00 95.62 125 GLU A O 1
ATOM 891 N N . ASP A 1 126 ? -4.814 3.483 -9.203 1.00 95.38 126 ASP A N 1
ATOM 892 C CA . ASP A 1 126 ? -4.182 4.203 -8.088 1.00 95.38 126 ASP A CA 1
ATOM 893 C C . ASP A 1 126 ? -5.133 5.089 -7.260 1.00 95.38 126 ASP A C 1
ATOM 895 O O . ASP A 1 126 ? -4.688 5.902 -6.454 1.00 95.38 126 ASP A O 1
ATOM 899 N N . THR A 1 127 ? -6.447 4.988 -7.476 1.00 95.81 127 THR A N 1
ATOM 900 C CA . THR A 1 127 ? -7.456 5.785 -6.757 1.00 95.81 127 THR A CA 1
ATOM 901 C C . THR A 1 127 ? -8.620 4.905 -6.341 1.00 95.81 127 THR A C 1
ATOM 903 O O . THR A 1 127 ? -8.985 3.993 -7.082 1.00 95.81 127 THR A O 1
ATOM 906 N N . VAL A 1 128 ? -9.307 5.228 -5.243 1.00 96.75 128 VAL A N 1
ATOM 907 C CA . VAL A 1 128 ? -10.544 4.525 -4.842 1.00 96.75 128 VAL A CA 1
ATOM 908 C C . VAL A 1 128 ? -11.571 4.492 -5.979 1.00 96.75 128 VAL A C 1
ATOM 910 O O . VAL A 1 128 ? -12.323 3.529 -6.121 1.00 96.75 128 VAL A O 1
ATOM 913 N N . THR A 1 129 ? -11.614 5.529 -6.821 1.00 95.44 129 THR A N 1
ATOM 914 C CA . THR A 1 129 ? -12.559 5.591 -7.947 1.00 95.44 129 THR A CA 1
ATOM 915 C C . THR A 1 129 ? -12.231 4.579 -9.045 1.00 95.44 129 THR A C 1
ATOM 917 O O . THR A 1 129 ? -13.1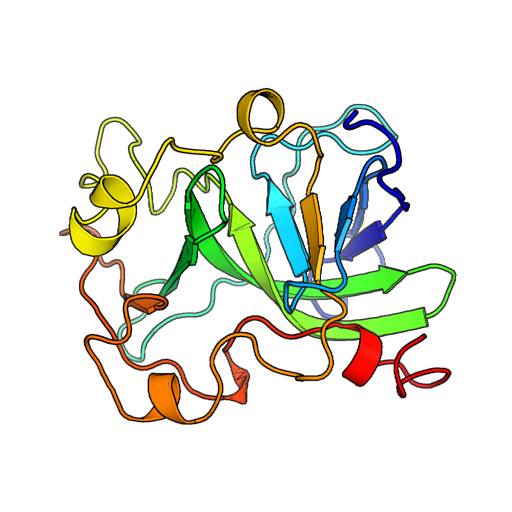54 4.003 -9.621 1.00 95.44 129 THR A O 1
ATOM 920 N N . THR A 1 130 ? -10.948 4.380 -9.358 1.00 94.00 130 THR A N 1
ATOM 921 C CA . THR A 1 130 ? -10.508 3.425 -10.386 1.00 94.00 130 THR A CA 1
ATOM 922 C C . THR A 1 130 ? -10.395 2.002 -9.844 1.00 94.00 130 THR A C 1
ATOM 924 O O . THR A 1 130 ? -10.789 1.084 -10.551 1.00 94.00 130 THR A O 1
ATOM 927 N N . PHE A 1 131 ? -9.965 1.835 -8.591 1.00 95.00 131 PHE A N 1
ATOM 928 C CA . PHE A 1 131 ? -9.846 0.548 -7.897 1.00 95.00 131 PHE A CA 1
ATOM 929 C C . PHE A 1 131 ? -11.208 -0.015 -7.450 1.00 95.00 131 PHE A C 1
ATOM 931 O O . PHE A 1 131 ? -11.467 -1.209 -7.515 1.00 95.00 131 PHE A O 1
ATOM 938 N N . GLY A 1 132 ? -12.129 0.843 -6.999 1.00 95.19 132 GLY A N 1
ATOM 939 C CA . GLY A 1 132 ? -13.478 0.450 -6.568 1.00 95.19 132 GLY A CA 1
ATOM 940 C C . GLY A 1 132 ? -13.605 -0.002 -5.104 1.00 95.19 132 GLY A C 1
ATOM 941 O O . GLY A 1 132 ? -14.720 -0.323 -4.664 1.00 95.19 132 GLY A O 1
ATOM 942 N N . ALA A 1 133 ? -12.505 0.028 -4.349 1.00 97.19 133 ALA A N 1
ATOM 943 C CA . ALA A 1 133 ? -12.408 -0.291 -2.925 1.00 97.19 133 ALA A CA 1
ATOM 944 C C . ALA A 1 133 ? -11.465 0.692 -2.203 1.00 97.19 133 ALA A C 1
ATOM 946 O O . ALA A 1 133 ? -10.673 1.375 -2.847 1.00 97.19 133 ALA A O 1
ATOM 947 N N . ASN A 1 134 ? -11.539 0.762 -0.869 1.00 98.31 134 ASN A N 1
ATOM 948 C CA . ASN A 1 134 ? -10.599 1.568 -0.068 1.00 98.31 134 ASN A CA 1
ATOM 949 C C . ASN A 1 134 ? -9.221 0.894 0.071 1.00 98.31 134 ASN A C 1
ATOM 951 O O . ASN A 1 134 ? -8.252 1.513 0.505 1.00 98.31 134 ASN A O 1
ATOM 955 N N . GLY A 1 135 ? -9.139 -0.384 -0.278 1.00 97.81 135 GLY A N 1
ATOM 956 C CA . GLY A 1 135 ? -7.946 -1.206 -0.188 1.00 97.81 135 GLY A CA 1
ATOM 957 C C . GLY A 1 135 ? -8.282 -2.661 -0.465 1.00 97.81 135 GLY A C 1
ATOM 958 O O . GLY A 1 135 ? -9.442 -3.009 -0.708 1.00 97.81 135 GLY A O 1
ATOM 959 N N . ILE A 1 136 ? -7.263 -3.504 -0.382 1.00 97.50 136 ILE A N 1
ATOM 960 C CA . ILE A 1 136 ? -7.345 -4.941 -0.609 1.00 97.50 136 ILE A CA 1
ATOM 961 C C . ILE A 1 136 ? -6.553 -5.682 0.469 1.00 97.50 136 ILE A C 1
ATOM 963 O O . ILE A 1 136 ? -5.430 -5.313 0.820 1.00 97.50 136 ILE A O 1
ATOM 967 N N . LEU A 1 137 ? -7.160 -6.731 1.014 1.00 96.69 137 LEU A N 1
ATOM 968 C CA . LEU A 1 137 ? -6.529 -7.718 1.873 1.00 96.69 137 LEU A CA 1
ATOM 969 C C . LEU A 1 137 ? -6.317 -8.994 1.054 1.00 96.69 137 LEU A C 1
ATOM 971 O O . LEU A 1 137 ? -7.219 -9.827 0.928 1.00 96.69 137 LEU A O 1
ATOM 975 N N . GLY A 1 138 ? -5.110 -9.131 0.510 1.00 94.56 138 GLY A N 1
ATOM 976 C CA . GLY A 1 138 ? -4.662 -10.326 -0.189 1.00 94.56 138 GLY A CA 1
ATOM 977 C C . GLY A 1 138 ? -4.348 -11.453 0.792 1.00 94.56 138 GLY A C 1
ATOM 978 O O . GLY A 1 138 ? -3.377 -11.372 1.550 1.00 94.56 138 GLY A O 1
ATOM 979 N N . ILE A 1 139 ? -5.156 -12.510 0.768 1.00 93.44 139 ILE A N 1
ATOM 980 C CA . ILE A 1 139 ? -5.077 -13.672 1.667 1.00 93.44 139 ILE A CA 1
ATOM 981 C C . ILE A 1 139 ? -4.623 -14.951 0.953 1.00 93.44 139 ILE A C 1
ATOM 983 O O . ILE A 1 139 ? -4.969 -16.064 1.359 1.00 93.44 139 ILE A O 1
ATOM 987 N N . GLY A 1 140 ? -3.855 -14.807 -0.126 1.00 90.50 140 GLY A N 1
ATOM 988 C CA . GLY A 1 140 ? -3.227 -15.926 -0.811 1.00 90.50 140 GLY A CA 1
ATOM 989 C C . GLY A 1 140 ? -2.326 -16.770 0.112 1.00 90.50 140 GLY A C 1
ATOM 990 O O . GLY A 1 140 ? -1.954 -16.352 1.213 1.00 90.50 140 GLY A O 1
ATOM 991 N N . PRO A 1 141 ? -1.934 -17.980 -0.327 1.00 90.19 141 PRO A N 1
ATOM 992 C CA . PRO A 1 141 ? -1.259 -18.978 0.512 1.00 90.19 141 PRO A CA 1
ATOM 993 C C . PRO A 1 141 ? 0.200 -18.653 0.873 1.00 90.19 141 PRO A C 1
ATOM 995 O O . PRO A 1 141 ? 0.856 -19.464 1.529 1.00 90.19 141 PRO A O 1
ATOM 998 N N . PHE A 1 142 ? 0.734 -17.520 0.420 1.00 91.31 142 PHE A N 1
ATOM 999 C CA . PHE A 1 142 ? 2.101 -17.092 0.700 1.00 91.31 142 PHE A CA 1
ATOM 1000 C C . PHE A 1 142 ? 2.100 -15.881 1.629 1.00 91.31 142 PHE A C 1
ATOM 1002 O O . PHE A 1 142 ? 1.207 -15.038 1.563 1.00 91.31 142 PHE A O 1
ATOM 1009 N N . ALA A 1 143 ? 3.110 -15.816 2.498 1.00 91.88 143 ALA A N 1
ATOM 1010 C CA . ALA A 1 143 ? 3.278 -14.699 3.416 1.00 91.88 143 ALA A CA 1
ATOM 1011 C C . ALA A 1 143 ? 3.665 -13.424 2.659 1.00 91.88 143 ALA A C 1
ATOM 1013 O O . ALA A 1 143 ? 3.030 -12.400 2.854 1.00 91.88 143 ALA A O 1
ATOM 1014 N N . GLN A 1 144 ? 4.664 -13.495 1.777 1.00 95.56 144 GLN A N 1
ATOM 1015 C CA . GLN A 1 144 ? 5.091 -12.375 0.936 1.00 95.56 144 GLN A CA 1
ATOM 1016 C C . GLN A 1 144 ? 4.444 -12.442 -0.448 1.00 95.56 144 GLN A C 1
ATOM 1018 O O . GLN A 1 144 ? 4.190 -13.531 -0.967 1.00 95.56 144 GLN A O 1
ATOM 1023 N N . ASP A 1 145 ? 4.264 -11.279 -1.062 1.00 94.75 145 ASP A N 1
ATOM 1024 C CA . ASP A 1 145 ? 3.736 -11.113 -2.416 1.00 94.75 145 ASP A CA 1
ATOM 1025 C C . ASP A 1 145 ? 4.653 -11.601 -3.545 1.00 94.75 145 ASP A C 1
ATOM 1027 O O . ASP A 1 145 ? 4.164 -12.143 -4.534 1.00 94.75 145 ASP A O 1
ATOM 1031 N N . CYS A 1 146 ? 5.970 -11.491 -3.373 1.00 96.25 146 CYS A N 1
ATOM 1032 C CA . CYS A 1 146 ? 6.949 -11.914 -4.371 1.00 96.25 146 CYS A CA 1
ATOM 1033 C C . CYS A 1 146 ? 7.866 -13.048 -3.881 1.00 96.25 146 CYS A C 1
ATOM 1035 O O . CYS A 1 146 ? 8.208 -13.983 -4.613 1.00 96.25 146 CYS A O 1
ATOM 1037 N N . GLY A 1 147 ? 8.305 -12.988 -2.625 1.00 96.44 147 GLY A N 1
ATOM 1038 C CA . GLY A 1 147 ? 9.191 -13.969 -2.012 1.00 96.44 147 GLY A CA 1
ATOM 1039 C C . GLY A 1 147 ? 10.656 -13.863 -2.454 1.00 96.44 147 GLY A C 1
ATOM 1040 O O . GLY A 1 147 ? 11.207 -12.790 -2.717 1.00 96.44 147 GLY A O 1
ATOM 1041 N N . SER A 1 148 ? 11.353 -15.007 -2.484 1.00 96.94 148 SER A N 1
ATOM 1042 C CA . SER A 1 148 ? 12.820 -15.045 -2.622 1.00 96.94 148 SER A CA 1
ATOM 1043 C C . SER A 1 148 ? 13.340 -14.506 -3.956 1.00 96.94 148 SER A C 1
ATOM 1045 O O . SER A 1 148 ? 14.512 -14.149 -4.038 1.00 96.94 148 SER A O 1
ATOM 1047 N N . GLY A 1 149 ? 12.496 -14.451 -4.992 1.00 96.81 149 GLY A N 1
ATOM 1048 C CA . GLY A 1 149 ? 12.850 -13.885 -6.295 1.00 96.81 149 GLY A CA 1
ATOM 1049 C C . GLY A 1 149 ? 13.202 -12.402 -6.194 1.00 96.81 149 GLY A C 1
ATOM 1050 O O . GLY A 1 149 ? 14.305 -12.013 -6.586 1.00 96.81 149 GLY A O 1
ATOM 1051 N N . CYS A 1 150 ? 12.327 -11.603 -5.575 1.00 97.56 150 CYS A N 1
ATOM 1052 C CA . CYS A 1 150 ? 12.555 -10.173 -5.349 1.00 97.56 150 CYS A CA 1
ATOM 1053 C C . CYS A 1 150 ? 13.695 -9.886 -4.371 1.00 97.56 150 CYS A C 1
ATOM 1055 O O . CYS A 1 150 ? 14.299 -8.819 -4.430 1.00 97.56 150 CYS A O 1
ATOM 1057 N N . ALA A 1 151 ? 14.061 -10.841 -3.513 1.00 97.88 151 ALA A N 1
ATOM 1058 C CA . ALA A 1 151 ? 15.197 -10.675 -2.609 1.00 97.88 151 ALA A CA 1
ATOM 1059 C C . ALA A 1 151 ? 16.561 -10.701 -3.324 1.00 97.88 151 ALA A C 1
ATOM 1061 O O . ALA A 1 151 ? 17.552 -10.247 -2.754 1.00 97.88 151 ALA A O 1
ATOM 1062 N N . VAL A 1 152 ? 16.634 -11.239 -4.549 1.00 97.75 152 VAL A N 1
ATOM 1063 C CA . VAL A 1 152 ? 17.905 -11.416 -5.281 1.00 97.75 152 VAL A CA 1
ATOM 1064 C C . VAL A 1 152 ? 17.887 -10.894 -6.719 1.00 97.75 152 VAL A C 1
ATOM 1066 O O . VAL A 1 152 ? 18.943 -10.815 -7.344 1.00 97.75 152 VAL A O 1
ATOM 1069 N N . THR A 1 153 ? 16.717 -10.536 -7.248 1.00 97.94 153 THR A N 1
ATOM 1070 C CA . THR A 1 153 ? 16.538 -10.053 -8.624 1.00 97.94 153 THR A CA 1
ATOM 1071 C C . THR A 1 153 ? 16.123 -8.591 -8.613 1.00 97.94 153 THR A C 1
ATOM 1073 O O . THR A 1 153 ? 15.087 -8.260 -8.048 1.00 97.94 153 THR A O 1
ATOM 1076 N N . THR A 1 154 ? 16.920 -7.721 -9.236 1.00 97.25 154 THR A N 1
ATOM 1077 C CA . THR A 1 154 ? 16.651 -6.275 -9.318 1.00 97.25 154 THR A CA 1
ATOM 1078 C C . THR A 1 154 ? 15.490 -5.954 -10.259 1.00 97.25 154 THR A C 1
ATOM 1080 O O . THR A 1 154 ? 14.579 -5.233 -9.878 1.00 97.25 154 THR A O 1
ATOM 1083 N N . ASP A 1 155 ? 15.480 -6.531 -11.463 1.00 95.38 155 ASP A N 1
ATOM 1084 C CA . ASP A 1 155 ? 14.419 -6.330 -12.460 1.00 95.38 155 ASP A CA 1
ATOM 1085 C C . ASP A 1 155 ? 13.263 -7.324 -12.246 1.00 95.38 155 ASP A C 1
ATOM 1087 O O . ASP A 1 155 ? 12.917 -8.094 -13.142 1.00 95.38 155 ASP A O 1
ATOM 1091 N N . ASN A 1 156 ? 12.719 -7.374 -11.027 1.00 95.25 156 ASN A N 1
ATOM 1092 C CA . ASN A 1 156 ? 11.617 -8.282 -10.679 1.00 95.25 156 ASN A CA 1
ATOM 1093 C C . ASN A 1 156 ? 10.247 -7.797 -11.190 1.00 95.25 156 ASN A C 1
ATOM 1095 O O . ASN A 1 156 ? 9.389 -8.626 -11.463 1.00 95.25 156 ASN A O 1
ATOM 1099 N N . GLY A 1 157 ? 10.087 -6.489 -11.418 1.00 94.12 157 GLY A N 1
ATOM 1100 C CA . GLY A 1 157 ? 8.838 -5.887 -11.895 1.00 94.12 157 GLY A CA 1
ATOM 1101 C C . GLY A 1 157 ? 7.885 -5.445 -10.783 1.00 94.12 157 GLY A C 1
ATOM 1102 O O . GLY A 1 157 ? 6.941 -4.722 -11.085 1.00 94.12 157 GLY A O 1
ATOM 1103 N N . ASP A 1 158 ? 8.180 -5.803 -9.532 1.00 96.38 158 ASP A N 1
ATOM 1104 C CA . ASP A 1 158 ? 7.370 -5.510 -8.351 1.00 96.38 158 ASP A CA 1
ATOM 1105 C C . ASP A 1 158 ? 7.962 -4.339 -7.556 1.00 96.38 158 ASP A C 1
ATOM 1107 O O . ASP A 1 158 ? 7.291 -3.346 -7.316 1.00 96.38 158 ASP A O 1
ATOM 1111 N N . TYR A 1 159 ? 9.248 -4.384 -7.195 1.00 98.06 159 TYR A N 1
ATOM 1112 C CA . TYR A 1 159 ? 9.848 -3.431 -6.257 1.00 98.06 159 TYR A CA 1
ATOM 1113 C C . TYR A 1 159 ? 10.818 -2.449 -6.902 1.00 98.06 159 TYR A C 1
ATOM 1115 O O . TYR A 1 159 ? 11.687 -2.795 -7.709 1.00 98.06 159 TYR A O 1
ATOM 1123 N N . TYR A 1 160 ? 10.713 -1.200 -6.461 1.00 97.94 160 TYR A N 1
ATOM 1124 C CA . TYR A 1 160 ? 11.496 -0.079 -6.951 1.00 97.94 160 TYR A CA 1
ATOM 1125 C C . TYR A 1 160 ? 12.010 0.759 -5.786 1.00 97.94 160 TYR A C 1
ATOM 1127 O O . TYR A 1 160 ? 11.322 0.942 -4.790 1.00 97.94 160 TYR A O 1
ATOM 1135 N N . VAL A 1 161 ? 13.211 1.316 -5.923 1.00 97.12 161 VAL A N 1
ATOM 1136 C CA . VAL A 1 161 ? 13.701 2.378 -5.036 1.00 97.12 161 VAL A CA 1
ATOM 1137 C C . VAL A 1 161 ? 13.467 3.727 -5.709 1.00 97.12 161 VAL A C 1
ATOM 1139 O O . VAL A 1 161 ? 13.783 3.896 -6.888 1.00 97.12 161 VAL A O 1
ATOM 1142 N N . CYS A 1 162 ? 12.914 4.684 -4.970 1.00 95.94 162 CYS A N 1
ATOM 1143 C CA . CYS A 1 162 ? 12.375 5.939 -5.486 1.00 95.94 162 CYS A CA 1
ATOM 1144 C C . CYS A 1 162 ? 13.071 7.170 -4.885 1.00 95.94 162 CYS A C 1
ATOM 1146 O O . CYS A 1 162 ? 12.468 7.915 -4.113 1.00 95.94 162 CYS A O 1
ATOM 1148 N N . PRO A 1 163 ? 14.343 7.451 -5.232 1.00 93.12 163 PRO A N 1
ATOM 1149 C CA . PRO A 1 163 ? 14.935 8.751 -4.935 1.00 93.12 163 PRO A CA 1
ATOM 1150 C C . PRO A 1 163 ? 14.195 9.871 -5.686 1.00 93.12 163 PRO A C 1
ATOM 1152 O O . PRO A 1 163 ? 13.501 9.630 -6.672 1.00 93.12 163 PRO A O 1
ATOM 1155 N N . ALA A 1 164 ? 14.429 11.129 -5.301 1.00 88.50 164 ALA A N 1
ATOM 1156 C CA . ALA A 1 164 ? 13.808 12.296 -5.946 1.00 88.50 164 ALA A CA 1
ATOM 1157 C C . ALA A 1 164 ? 14.084 12.415 -7.464 1.00 88.50 164 ALA A C 1
ATOM 1159 O O . ALA A 1 164 ? 13.388 13.139 -8.170 1.00 88.50 164 ALA A O 1
ATOM 1160 N N . SER A 1 165 ? 15.107 11.722 -7.979 1.00 89.38 165 SER A N 1
ATOM 1161 C CA . SER A 1 165 ? 15.417 11.642 -9.412 1.00 89.38 165 SER A CA 1
ATOM 1162 C C . SER A 1 165 ? 14.558 10.640 -10.189 1.00 89.38 165 SER A C 1
ATOM 1164 O O . SER A 1 165 ? 14.671 10.584 -11.413 1.00 89.38 165 SER A O 1
ATOM 1166 N N . GLY A 1 166 ? 13.719 9.859 -9.505 1.00 91.56 166 GLY A N 1
ATOM 1167 C CA . GLY A 1 166 ? 12.803 8.881 -10.087 1.00 91.56 166 GLY A CA 1
ATOM 1168 C C . GLY A 1 166 ? 13.121 7.450 -9.682 1.00 91.56 166 GLY A C 1
ATOM 1169 O O . GLY A 1 166 ? 14.208 7.151 -9.189 1.00 91.56 166 GLY A O 1
ATOM 1170 N N . CYS A 1 167 ? 12.159 6.565 -9.917 1.00 95.31 167 CYS A N 1
ATOM 1171 C CA . CYS A 1 167 ? 12.191 5.194 -9.426 1.00 95.31 167 CYS A CA 1
ATOM 1172 C C . CYS A 1 167 ? 12.974 4.250 -10.338 1.00 95.31 167 CYS A C 1
ATOM 1174 O O . CYS A 1 167 ? 12.863 4.330 -11.562 1.00 95.31 167 CYS A O 1
ATOM 1176 N N . GLN A 1 168 ? 13.761 3.352 -9.745 1.00 96.00 168 GLN A N 1
ATOM 1177 C CA . GLN A 1 168 ? 14.542 2.326 -10.441 1.00 96.00 168 GLN A CA 1
ATOM 1178 C C . GLN A 1 168 ? 14.243 0.945 -9.846 1.00 96.00 168 GLN A C 1
ATOM 1180 O O . GLN A 1 168 ? 14.033 0.873 -8.634 1.00 96.00 168 GLN A O 1
ATOM 1185 N N . PRO A 1 169 ? 14.228 -0.133 -10.654 1.00 97.25 169 PRO A N 1
ATOM 1186 C CA . PRO A 1 169 ? 14.023 -1.486 -10.144 1.00 97.25 169 PRO A CA 1
ATOM 1187 C C . PRO A 1 169 ? 15.028 -1.817 -9.038 1.00 97.25 169 PRO A C 1
ATOM 1189 O O . PRO A 1 169 ? 16.191 -1.405 -9.101 1.00 97.25 169 PRO A O 1
ATOM 1192 N N . SER A 1 170 ? 14.582 -2.535 -8.012 1.00 97.88 170 SER A N 1
ATOM 1193 C CA . SER A 1 170 ? 15.401 -2.876 -6.853 1.00 97.88 170 SER A CA 1
ATOM 1194 C C . SER A 1 170 ? 15.047 -4.252 -6.304 1.00 97.88 170 SER A C 1
ATOM 1196 O O . SER A 1 170 ? 13.960 -4.778 -6.520 1.00 97.88 170 SER A O 1
ATOM 1198 N N . THR A 1 171 ? 15.977 -4.836 -5.554 1.00 98.12 171 THR A N 1
ATOM 1199 C CA . THR A 1 171 ? 15.672 -5.991 -4.706 1.00 98.12 171 THR A CA 1
ATOM 1200 C C . THR A 1 171 ? 14.977 -5.539 -3.425 1.00 98.12 171 THR A C 1
ATOM 1202 O O . THR A 1 171 ? 15.350 -4.510 -2.862 1.00 98.12 171 THR A O 1
ATOM 1205 N N . MET A 1 172 ? 14.072 -6.363 -2.901 1.00 97.94 1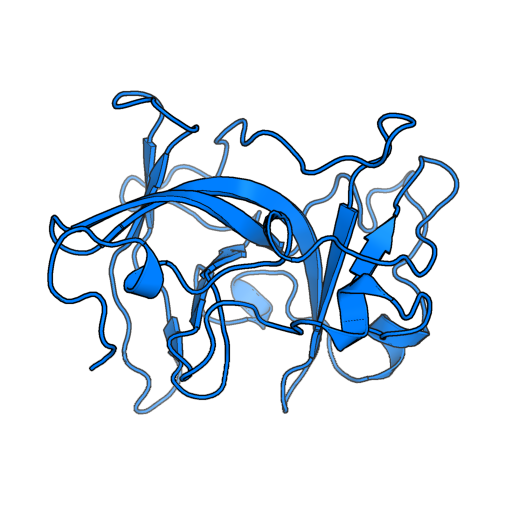72 MET A N 1
ATOM 1206 C CA . MET A 1 172 ? 13.381 -6.145 -1.627 1.00 97.94 172 MET A CA 1
ATOM 1207 C C . MET A 1 172 ? 13.656 -7.316 -0.682 1.00 97.94 172 MET A C 1
ATOM 1209 O O . MET A 1 172 ? 13.405 -8.474 -1.032 1.00 97.94 172 MET A O 1
ATOM 1213 N N . ALA A 1 173 ? 14.175 -7.043 0.517 1.00 97.19 173 ALA A N 1
ATOM 1214 C CA . ALA A 1 173 ? 14.387 -8.084 1.521 1.00 97.19 173 ALA A CA 1
ATOM 1215 C C . ALA A 1 173 ? 13.049 -8.723 1.931 1.00 97.19 173 ALA A C 1
ATOM 1217 O O . ALA A 1 173 ? 12.042 -8.031 2.022 1.00 97.19 173 ALA A O 1
ATOM 1218 N N . LEU A 1 174 ? 13.038 -10.031 2.214 1.00 96.56 174 LEU A N 1
ATOM 1219 C CA . LEU A 1 174 ? 11.802 -10.779 2.505 1.00 96.56 174 LEU A CA 1
ATOM 1220 C C . LEU A 1 174 ? 10.950 -10.160 3.621 1.00 96.56 174 LEU A C 1
ATOM 1222 O O . LEU A 1 174 ? 9.733 -10.193 3.542 1.00 96.56 174 LEU A O 1
ATOM 1226 N N . ASN A 1 175 ? 11.586 -9.610 4.654 1.00 95.62 175 ASN A N 1
ATOM 1227 C CA . ASN A 1 175 ? 10.906 -9.005 5.799 1.00 95.62 175 ASN A CA 1
ATOM 1228 C C . ASN A 1 175 ? 10.405 -7.574 5.545 1.00 95.62 175 ASN A C 1
ATOM 1230 O O . ASN A 1 175 ? 9.836 -6.984 6.452 1.00 95.62 175 ASN A O 1
ATOM 1234 N N . ALA A 1 176 ? 10.683 -7.012 4.370 1.00 97.06 176 ALA A N 1
ATOM 1235 C CA . ALA A 1 176 ? 10.204 -5.701 3.951 1.00 97.06 176 ALA A CA 1
ATOM 1236 C C . ALA A 1 176 ? 9.183 -5.812 2.803 1.00 97.06 176 ALA A C 1
ATOM 1238 O O . ALA A 1 176 ? 8.536 -4.831 2.467 1.00 97.06 176 ALA A O 1
ATOM 1239 N N . GLN A 1 177 ? 9.022 -6.996 2.202 1.00 98.06 177 GLN A N 1
ATOM 1240 C CA . GLN A 1 177 ? 8.016 -7.236 1.166 1.00 98.06 177 GLN A CA 1
ATOM 1241 C C . GLN A 1 177 ? 6.602 -7.171 1.748 1.00 98.06 177 GLN A C 1
ATOM 1243 O O . GLN A 1 177 ? 6.381 -7.599 2.886 1.00 98.06 177 GLN A O 1
ATOM 1248 N N . VAL A 1 178 ? 5.648 -6.675 0.959 1.00 98.06 178 VAL A N 1
ATOM 1249 C CA . VAL A 1 178 ? 4.241 -6.577 1.349 1.00 98.06 178 VAL A CA 1
ATOM 1250 C C . VAL A 1 178 ? 3.736 -7.955 1.761 1.00 98.06 178 VAL A C 1
ATOM 1252 O O . VAL A 1 178 ? 3.885 -8.948 1.043 1.00 98.06 178 VAL A O 1
ATOM 1255 N N . THR A 1 179 ? 3.216 -8.022 2.987 1.00 95.62 179 THR A N 1
ATOM 1256 C CA . THR A 1 179 ? 2.989 -9.287 3.693 1.00 95.62 179 THR A CA 1
ATOM 1257 C C . THR A 1 179 ? 1.510 -9.485 3.993 1.00 95.62 179 THR A C 1
ATOM 1259 O O . THR A 1 179 ? 0.828 -8.557 4.425 1.00 95.62 179 THR A O 1
ATOM 1262 N N . ASN A 1 180 ? 1.004 -10.702 3.757 1.00 94.44 180 ASN A N 1
ATOM 1263 C CA . ASN A 1 180 ? -0.327 -11.150 4.161 1.00 94.44 180 ASN A CA 1
ATOM 1264 C C . ASN A 1 180 ? -0.434 -11.103 5.696 1.00 94.44 180 ASN A C 1
ATOM 1266 O O . ASN A 1 180 ? 0.142 -11.972 6.359 1.00 94.44 180 ASN A O 1
ATOM 1270 N N . PRO A 1 181 ? -1.201 -10.148 6.264 1.00 92.44 181 PRO A N 1
ATOM 1271 C CA . PRO A 1 181 ? -1.274 -9.955 7.711 1.00 92.44 181 PRO A CA 1
ATOM 1272 C C . PRO A 1 181 ? -1.786 -11.185 8.465 1.00 92.44 181 PRO A C 1
ATOM 1274 O O . PRO A 1 181 ? -1.476 -11.345 9.641 1.00 92.44 181 PRO A O 1
ATOM 1277 N N . VAL A 1 182 ? -2.533 -12.080 7.804 1.00 92.00 182 VAL A N 1
ATOM 1278 C CA . VAL A 1 182 ? -3.067 -13.298 8.434 1.00 92.00 182 VAL A CA 1
ATOM 1279 C C . VAL A 1 182 ? -1.947 -14.173 8.998 1.00 92.00 182 VAL A C 1
ATOM 1281 O O . VAL A 1 182 ? -2.117 -14.754 10.063 1.00 92.00 182 VAL A O 1
ATOM 1284 N N . PHE A 1 183 ? -0.781 -14.234 8.348 1.00 90.62 183 PHE A N 1
ATOM 1285 C CA . PHE A 1 183 ? 0.354 -15.028 8.840 1.00 90.62 183 PHE A CA 1
ATOM 1286 C C . PHE A 1 183 ? 0.926 -14.517 10.172 1.00 90.62 183 PHE A C 1
ATOM 1288 O O . PHE A 1 183 ? 1.543 -15.293 10.906 1.00 90.62 183 PHE A O 1
ATOM 1295 N N . ASP A 1 184 ? 0.685 -13.247 10.494 1.00 91.12 184 ASP A N 1
ATOM 1296 C CA . ASP A 1 184 ? 1.247 -12.557 11.655 1.00 91.12 184 ASP A CA 1
ATOM 1297 C C . ASP A 1 184 ? 0.247 -12.425 12.818 1.00 91.12 184 ASP A C 1
ATOM 1299 O O . ASP A 1 184 ? 0.585 -11.881 13.874 1.00 91.12 184 ASP A O 1
ATOM 1303 N N . PHE A 1 185 ? -0.972 -12.950 12.665 1.00 91.56 185 PHE A N 1
ATOM 1304 C CA . PHE A 1 185 ? -1.943 -13.029 13.755 1.00 91.56 185 PHE A CA 1
ATOM 1305 C C . PHE A 1 185 ? -1.504 -14.020 14.844 1.00 91.56 185 PHE A C 1
ATOM 1307 O O . PHE A 1 185 ? -0.762 -14.979 14.608 1.00 91.56 185 PHE A O 1
ATOM 1314 N N . GLN A 1 186 ? -1.959 -13.785 16.080 1.00 87.56 186 GLN A N 1
ATOM 1315 C CA . GLN A 1 186 ? -1.643 -14.663 17.216 1.00 87.56 186 GLN A CA 1
ATOM 1316 C C . GLN A 1 186 ? -2.475 -15.946 17.188 1.00 87.56 186 GLN A C 1
ATOM 1318 O O . GLN A 1 186 ? -1.997 -17.008 17.598 1.00 87.56 186 GLN A O 1
ATOM 1323 N N . THR A 1 187 ? -3.716 -15.829 16.721 1.00 84.62 187 THR A N 1
ATOM 1324 C CA . THR A 1 187 ? -4.661 -16.919 16.491 1.00 84.62 187 THR A CA 1
ATOM 1325 C C . THR A 1 187 ? -5.145 -16.887 15.041 1.00 84.62 187 THR A C 1
ATOM 1327 O O . THR A 1 187 ? -4.993 -15.881 14.360 1.00 84.62 187 THR A O 1
ATOM 1330 N N . ASP A 1 188 ? -5.647 -18.020 14.540 1.00 81.50 188 ASP A N 1
ATOM 1331 C CA . ASP A 1 188 ? -6.205 -18.144 13.181 1.00 81.50 188 ASP A CA 1
ATOM 1332 C C . ASP A 1 188 ? -5.246 -17.699 12.049 1.00 81.50 188 ASP A C 1
ATOM 1334 O O . ASP A 1 188 ? -5.644 -17.148 11.026 1.00 81.50 188 ASP A O 1
ATOM 1338 N N . ASN A 1 189 ? -3.950 -17.979 12.223 1.00 81.44 189 ASN A N 1
ATOM 1339 C CA . ASN A 1 189 ? -2.868 -17.547 11.332 1.00 81.44 189 ASN A CA 1
ATOM 1340 C C . ASN A 1 189 ? -2.526 -18.534 10.202 1.00 81.44 189 ASN A C 1
ATOM 1342 O O . ASN A 1 189 ? -1.414 -18.553 9.670 1.00 81.44 189 ASN A O 1
ATOM 1346 N N . ASN A 1 190 ? -3.465 -19.413 9.866 1.00 72.25 190 ASN A N 1
ATOM 1347 C CA . ASN A 1 190 ? -3.279 -20.520 8.931 1.00 72.25 190 ASN A CA 1
ATOM 1348 C C . ASN A 1 190 ? -4.143 -20.407 7.663 1.00 72.25 190 ASN A C 1
ATOM 1350 O O . ASN A 1 190 ? -4.277 -21.397 6.942 1.00 72.25 190 ASN A O 1
ATOM 1354 N N . GLY A 1 191 ? -4.687 -19.221 7.379 1.00 65.75 191 GLY A N 1
ATOM 1355 C CA . GLY A 1 191 ? -5.554 -18.954 6.227 1.00 65.75 191 GLY A CA 1
ATOM 1356 C C . GLY A 1 191 ? -7.045 -19.023 6.573 1.00 65.75 191 GLY A C 1
ATOM 1357 O O . GLY A 1 191 ? -7.409 -18.942 7.742 1.00 65.75 191 GLY A O 1
ATOM 1358 N N . ILE A 1 192 ? -7.901 -19.146 5.548 1.00 55.84 192 ILE A N 1
ATOM 1359 C CA . ILE A 1 192 ? -9.349 -19.405 5.709 1.00 55.84 192 ILE A CA 1
ATOM 1360 C C . ILE A 1 192 ? -9.605 -20.863 6.102 1.00 55.84 192 ILE A C 1
ATOM 1362 O O . ILE A 1 192 ? -8.998 -21.760 5.471 1.00 55.84 192 ILE A O 1
#

Organism: NCBI:txid410659

InterPro domains:
  IPR021847 Protein of unknown function DUF3443 [PF11925] (3-192)

pLDDT: mean 93.15, std 8.22, range [54.38, 98.62]

Sequence (192 aa):
PAVDTPYITVTVCVPGSTTQCQTFDNIEVDTGSYGFRILADATDTSGNPFDLPLPAENDTNGAPFAECAQFVDGFTWGTVATADVNVSGETASGVPVQVIGDPTVSGESSFPAIPTACSGVGTSEDTVTTFGANGILGIGPFAQDCGSGCAVTTDNGDYYVCPASGCQPSTMALNAQVTNPVFDFQTDNNGI

Foldseek 3Di:
DDPPWDWFKKKKAAFPDPPRIFIATQATEAQVFFFKEFAQQGAGPVGHGDDRPFAFDADPVRFGKKWWDDDPAAIWIFTWGFIWMDGPNWIFGRATYGHTLHVVQDDDPQADHDDCLRRVRHDYCRHCVSVVGRIYQHQYQDFARQPPCLQPDQPPSTMWGQDRVHTGGHRDHRRRGRGRSLCRTPPNSRTD

Secondary structure (DSSP, 8-state):
--TT--EEEEEEESTT-SSSEEEEEEEEEESSSEEEEEETT-B-TTSPBP---PPBPB-TTSPBEEEEEE-SSEEEEEEEEEEEEEETTEEEEEEEEEEET-TTTTTSTTSPPPPHHHHTSSEE--SHHHHSSSEEEEE-SSSBSSGGGTTT-S--SSEEE--TT--EE----TTTS-B-GGGG-SSSTT--